Protein AF-0000000074338691 (afdb_homodimer)

Foldseek 3Di:
DKKKKKKKWFFKWAQWDKAQWKKKKKDKPPDDDIDIFGTQRNITGMGTGRGIDMDMGDPVCLLVQNMKMKMWMWHDDDVDIHGGFMDIDRSNVVCPPADQQWDPDKDKDKDFTADPVRDTGTITIMIMIIGHMDDDDPPPPPDPPPPPPPDDPDPVPVPPVPPPDPDDPPDPDDDD/DKKKKKKKWFFKWAQWDKAQWKKKKKDKPPDDDIDIFGTQRNITGMGTGRGIDMDMGDPVCLLVQNMKMKMWMWHDDDVDIHGGFMDIDRSNVVCPPADQQWDPDKDKDKDFTADPVRDTGTITIMIMIIGHMDDDDPPPPPPPPPPPPPDDPDPDDPCPVPPPDPPPDDDDDDDD

Structure (mmCIF, N/CA/C/O backbone):
data_AF-0000000074338691-model_v1
#
loop_
_entity.id
_entity.type
_entity.pdbx_description
1 polymer 'C2 calcium-dependent membrane targeting'
#
loop_
_atom_site.group_PDB
_atom_site.id
_atom_site.type_symbol
_atom_site.label_atom_id
_atom_site.label_alt_id
_atom_site.label_comp_id
_atom_site.label_asym_id
_atom_site.label_entity_id
_atom_site.label_seq_id
_atom_site.pdbx_PDB_ins_code
_atom_site.Cartn_x
_atom_site.Cartn_y
_atom_site.Cartn_z
_atom_site.occupancy
_atom_site.B_iso_or_equiv
_atom_site.auth_seq_id
_atom_site.auth_comp_id
_atom_site.auth_asym_id
_atom_site.auth_atom_id
_atom_site.pdbx_PDB_model_num
ATOM 1 N N . MET A 1 1 ? -3.188 12.461 -17.656 1 83.5 1 MET A N 1
ATOM 2 C CA . MET A 1 1 ? -2.582 11.18 -18 1 83.5 1 MET A CA 1
ATOM 3 C C . MET A 1 1 ? -3.633 10.07 -18.031 1 83.5 1 MET A C 1
ATOM 5 O O . MET A 1 1 ? -4.586 10.094 -17.25 1 83.5 1 MET A O 1
ATOM 9 N N . GLU A 1 2 ? -3.465 9.148 -19.062 1 91.19 2 GLU A N 1
ATOM 10 C CA . GLU A 1 2 ? -4.41 8.039 -19.188 1 91.19 2 GLU A CA 1
ATOM 11 C C . GLU A 1 2 ? -4.066 6.906 -18.234 1 91.19 2 GLU A C 1
ATOM 13 O O . GLU A 1 2 ? -2.926 6.438 -18.203 1 91.19 2 GLU A O 1
ATOM 18 N N . CYS A 1 3 ? -5.121 6.484 -17.438 1 92.81 3 CYS A N 1
ATOM 19 C CA . CYS A 1 3 ? -4.914 5.461 -16.422 1 92.81 3 CYS A CA 1
ATOM 20 C C . CYS A 1 3 ? -5.992 4.387 -16.484 1 92.81 3 CYS A C 1
ATOM 22 O O . CYS A 1 3 ? -6.992 4.555 -17.188 1 92.81 3 CYS A O 1
ATOM 24 N N . ARG A 1 4 ? -5.648 3.262 -15.828 1 92.5 4 ARG A N 1
ATOM 25 C CA . ARG A 1 4 ? -6.617 2.188 -15.633 1 92.5 4 ARG A CA 1
ATOM 26 C C . ARG A 1 4 ? -6.547 1.634 -14.211 1 92.5 4 ARG A C 1
ATOM 28 O O . ARG A 1 4 ? -5.465 1.549 -13.633 1 92.5 4 ARG A O 1
ATOM 35 N N . HIS A 1 5 ? -7.734 1.289 -13.805 1 91.06 5 HIS A N 1
ATOM 36 C CA . HIS A 1 5 ? -7.758 0.54 -12.555 1 91.06 5 HIS A CA 1
ATOM 37 C C . HIS A 1 5 ? -7.465 -0.938 -12.797 1 91.06 5 HIS A C 1
ATOM 39 O O . HIS A 1 5 ? -7.98 -1.532 -13.742 1 91.06 5 HIS A O 1
ATOM 45 N N . LEU A 1 6 ? -6.648 -1.454 -11.984 1 94.56 6 LEU A N 1
ATOM 46 C CA . LEU A 1 6 ? -6.387 -2.889 -11.961 1 94.56 6 LEU A CA 1
ATOM 47 C C . LEU A 1 6 ? -6.961 -3.523 -10.703 1 94.56 6 LEU A C 1
ATOM 49 O O . LEU A 1 6 ? -6.543 -3.193 -9.586 1 94.56 6 LEU A O 1
ATOM 53 N N . GLU A 1 7 ? -7.891 -4.383 -10.883 1 94 7 GLU A N 1
ATOM 54 C CA . GLU A 1 7 ? -8.391 -5.219 -9.797 1 94 7 GLU A CA 1
ATOM 55 C C . GLU A 1 7 ? -7.652 -6.555 -9.742 1 94 7 GLU A C 1
ATOM 57 O O . GLU A 1 7 ? -7.777 -7.379 -10.648 1 94 7 GLU A O 1
ATOM 62 N N . LEU A 1 8 ? -6.926 -6.742 -8.688 1 96.88 8 LEU A N 1
ATOM 63 C CA . LEU A 1 8 ? -6.137 -7.953 -8.492 1 96.88 8 LEU A CA 1
ATOM 64 C C . LEU A 1 8 ? -6.66 -8.758 -7.309 1 96.88 8 LEU A C 1
ATOM 66 O O . LEU A 1 8 ? -7.004 -8.188 -6.27 1 96.88 8 LEU A O 1
ATOM 70 N N . SER A 1 9 ? -6.77 -10.07 -7.461 1 96.56 9 SER A N 1
ATOM 71 C CA . SER A 1 9 ? -7.059 -10.953 -6.332 1 96.56 9 SER A CA 1
ATOM 72 C C . SER A 1 9 ? -6.008 -12.047 -6.203 1 96.56 9 SER A C 1
ATOM 74 O O . SER A 1 9 ? -5.879 -12.898 -7.086 1 96.56 9 SER A O 1
ATOM 76 N N . LEU A 1 10 ? -5.254 -11.961 -5.156 1 98 10 LEU A N 1
ATOM 77 C CA . LEU A 1 10 ? -4.371 -13.086 -4.859 1 98 10 LEU A CA 1
ATOM 78 C C . LEU A 1 10 ? -5.156 -14.25 -4.258 1 98 10 LEU A C 1
ATOM 80 O O . LEU A 1 10 ? -5.758 -14.109 -3.188 1 98 10 LEU A O 1
ATOM 84 N N . ILE A 1 11 ? -5.121 -15.328 -4.93 1 97.5 11 ILE A N 1
ATOM 85 C CA . ILE A 1 11 ? -6 -16.438 -4.559 1 97.5 11 ILE A CA 1
ATOM 86 C C . ILE A 1 11 ? -5.238 -17.422 -3.689 1 97.5 11 ILE A C 1
ATOM 88 O O . ILE A 1 11 ? -5.578 -17.625 -2.52 1 97.5 11 ILE A O 1
ATOM 92 N N . SER A 1 12 ? -4.203 -18.031 -4.25 1 98.19 12 SER A N 1
ATOM 93 C CA . SER A 1 12 ? -3.48 -19.078 -3.543 1 98.19 12 SER A CA 1
ATOM 94 C C . SER A 1 12 ? -2.111 -19.312 -4.164 1 98.19 12 SER A C 1
ATOM 96 O O . SER A 1 12 ? -1.804 -18.781 -5.234 1 98.19 12 SER A O 1
ATOM 98 N N . ALA A 1 13 ? -1.308 -20.016 -3.404 1 98.38 13 ALA A N 1
ATOM 99 C CA . ALA A 1 13 ? -0.07 -20.578 -3.939 1 98.38 13 ALA A CA 1
ATOM 100 C C . ALA A 1 13 ? 0.028 -22.078 -3.645 1 98.38 13 ALA A C 1
ATOM 102 O O . ALA A 1 13 ? -0.703 -22.594 -2.799 1 98.38 13 ALA A O 1
ATOM 103 N N . GLU A 1 14 ? 0.902 -22.703 -4.418 1 97.69 14 GLU A N 1
ATOM 104 C CA . GLU A 1 14 ? 1.101 -24.141 -4.262 1 97.69 14 GLU A CA 1
ATOM 105 C C . GLU A 1 14 ? 2.564 -24.516 -4.465 1 97.69 14 GLU A C 1
ATOM 107 O O . GLU A 1 14 ? 3.277 -23.875 -5.238 1 97.69 14 GLU A O 1
ATOM 112 N N . GLY A 1 15 ? 2.936 -25.547 -3.756 1 97.06 15 GLY A N 1
ATOM 113 C CA . GLY A 1 15 ? 4.277 -26.078 -3.947 1 97.06 15 GLY A CA 1
ATOM 114 C C . GLY A 1 15 ? 5.348 -25.234 -3.279 1 97.06 15 GLY A C 1
ATOM 115 O O . GLY A 1 15 ? 6.508 -25.25 -3.703 1 97.06 15 GLY A O 1
ATOM 116 N N . LEU A 1 16 ? 5.012 -24.516 -2.268 1 97.56 16 LEU A N 1
ATOM 117 C CA . LEU A 1 16 ? 5.988 -23.672 -1.582 1 97.56 16 LEU A CA 1
ATOM 118 C C . LEU A 1 16 ? 6.734 -24.469 -0.516 1 97.56 16 LEU A C 1
ATOM 120 O O . LEU A 1 16 ? 6.305 -25.562 -0.14 1 97.56 16 LEU A O 1
ATOM 124 N N . LYS A 1 17 ? 7.859 -23.859 -0.181 1 96 17 LYS A N 1
ATOM 125 C CA . LYS A 1 17 ? 8.445 -24.375 1.058 1 96 17 LYS A CA 1
ATOM 126 C C . LYS A 1 17 ? 7.48 -24.219 2.227 1 96 17 LYS A C 1
ATOM 128 O O . LYS A 1 17 ? 6.824 -23.188 2.369 1 96 17 LYS A O 1
ATOM 133 N N . LYS A 1 18 ? 7.43 -25.234 3.055 1 95.88 18 LYS A N 1
ATOM 134 C CA . LYS A 1 18 ? 6.445 -25.266 4.133 1 95.88 18 LYS A CA 1
ATOM 135 C C . LYS A 1 18 ? 6.684 -24.125 5.121 1 95.88 18 LYS A C 1
ATOM 137 O O . LYS A 1 18 ? 7.828 -23.812 5.457 1 95.88 18 LYS A O 1
ATOM 142 N N . SER A 1 19 ? 5.562 -23.453 5.578 1 96.06 19 SER A N 1
ATOM 143 C CA . SER A 1 19 ? 5.562 -22.422 6.605 1 96.06 19 SER A CA 1
ATOM 144 C C . SER A 1 19 ? 4.215 -22.359 7.32 1 96.06 19 SER A C 1
ATOM 146 O O . SER A 1 19 ? 3.18 -22.672 6.734 1 96.06 19 SER A O 1
ATOM 148 N N . ASP A 1 20 ? 4.195 -21.906 8.539 1 94.44 20 ASP A N 1
ATOM 149 C CA . ASP A 1 20 ? 2.992 -21.938 9.359 1 94.44 20 ASP A CA 1
ATOM 150 C C . ASP A 1 20 ? 2.072 -20.766 9.047 1 94.44 20 ASP A C 1
ATOM 152 O O . ASP A 1 20 ? 0.849 -20.906 9.047 1 94.44 20 ASP A O 1
ATOM 156 N N . LYS A 1 21 ? 2.594 -19.672 8.953 1 97.25 21 LYS A N 1
ATOM 157 C CA . LYS A 1 21 ? 1.841 -18.453 8.688 1 97.25 21 LYS A CA 1
ATOM 158 C C . LYS A 1 21 ? 2.369 -17.734 7.441 1 97.25 21 LYS A C 1
ATOM 160 O O . LYS A 1 21 ? 3.428 -17.109 7.484 1 97.25 21 LYS A O 1
ATOM 165 N N . VAL A 1 22 ? 1.59 -17.844 6.363 1 98.12 22 VAL A N 1
ATOM 166 C CA . VAL A 1 22 ? 2.102 -17.344 5.09 1 98.12 22 VAL A CA 1
ATOM 167 C C . VAL A 1 22 ? 1.258 -16.156 4.625 1 98.12 22 VAL A C 1
ATOM 169 O O . VAL A 1 22 ? 0.028 -16.203 4.707 1 98.12 22 VAL A O 1
ATOM 172 N N . TYR A 1 23 ? 1.854 -15.078 4.176 1 98.19 23 TYR A N 1
ATOM 173 C CA . TYR A 1 23 ? 1.181 -13.938 3.553 1 98.19 23 TYR A CA 1
ATOM 174 C C . TYR A 1 23 ? 1.908 -13.5 2.287 1 98.19 23 TYR A C 1
ATOM 176 O O . TYR A 1 23 ? 2.992 -14.008 1.98 1 98.19 23 TYR A O 1
ATOM 184 N N . ALA A 1 24 ? 1.234 -12.648 1.547 1 98.44 24 ALA A N 1
ATOM 185 C CA . ALA A 1 24 ? 1.825 -12.094 0.332 1 98.44 24 ALA A CA 1
ATOM 186 C C . ALA A 1 24 ? 1.75 -10.57 0.33 1 98.44 24 ALA A C 1
ATOM 188 O O . ALA A 1 24 ? 0.81 -9.992 0.877 1 98.44 24 ALA A O 1
ATOM 189 N N . VAL A 1 25 ? 2.756 -9.977 -0.263 1 98.19 25 VAL A N 1
ATOM 190 C CA . VAL A 1 25 ? 2.793 -8.531 -0.495 1 98.19 25 VAL A CA 1
ATOM 191 C C . VAL A 1 25 ? 2.867 -8.258 -1.994 1 98.19 25 VAL A C 1
ATOM 193 O O . VAL A 1 25 ? 3.723 -8.805 -2.693 1 98.19 25 VAL A O 1
ATOM 196 N N . ALA A 1 26 ? 1.977 -7.375 -2.43 1 98.56 26 ALA A N 1
ATOM 197 C CA . ALA A 1 26 ? 1.943 -7.051 -3.852 1 98.56 26 ALA A CA 1
ATOM 198 C C . ALA A 1 26 ? 2.119 -5.551 -4.074 1 98.56 26 ALA A C 1
ATOM 200 O O . ALA A 1 26 ? 1.57 -4.738 -3.328 1 98.56 26 ALA A O 1
ATOM 201 N N . TYR A 1 27 ? 2.852 -5.18 -5.117 1 97.75 27 TYR A N 1
ATOM 202 C CA . TYR A 1 27 ? 2.982 -3.793 -5.543 1 97.75 27 TYR A CA 1
ATOM 203 C C . TYR A 1 27 ? 3.365 -3.709 -7.016 1 97.75 27 TYR A C 1
ATOM 205 O O . TYR A 1 27 ? 3.74 -4.715 -7.625 1 97.75 27 TYR A O 1
ATOM 213 N N . ILE A 1 28 ? 3.168 -2.549 -7.57 1 96.88 28 ILE A N 1
ATOM 214 C CA . ILE A 1 28 ? 3.598 -2.254 -8.93 1 96.88 28 ILE A CA 1
ATOM 215 C C . ILE A 1 28 ? 4.867 -1.408 -8.898 1 96.88 28 ILE A C 1
ATOM 217 O O . ILE A 1 28 ? 4.941 -0.41 -8.18 1 96.88 28 ILE A O 1
ATOM 221 N N . SER A 1 29 ? 5.816 -1.887 -9.711 1 95.81 29 SER A N 1
ATOM 222 C CA . SER A 1 29 ? 7.07 -1.143 -9.766 1 95.81 29 SER A CA 1
ATOM 223 C C . SER A 1 29 ? 6.824 0.325 -10.102 1 95.81 29 SER A C 1
ATOM 225 O O . SER A 1 29 ? 5.859 0.658 -10.789 1 95.81 29 SER A O 1
ATOM 227 N N . GLU A 1 30 ? 7.648 1.235 -9.617 1 88.5 30 GLU A N 1
ATOM 228 C CA . GLU A 1 30 ? 7.645 2.67 -9.898 1 88.5 30 GLU A CA 1
ATOM 229 C C . GLU A 1 30 ? 6.422 3.348 -9.281 1 88.5 30 GLU A C 1
ATOM 231 O O . GLU A 1 30 ? 6.062 4.457 -9.672 1 88.5 30 GLU A O 1
ATOM 236 N N . THR A 1 31 ? 5.637 2.627 -8.508 1 88.12 31 THR A N 1
ATOM 237 C CA . THR A 1 31 ? 4.508 3.209 -7.793 1 88.12 31 THR A CA 1
ATOM 238 C C . THR A 1 31 ? 4.703 3.094 -6.285 1 88.12 31 THR A C 1
ATOM 240 O O . THR A 1 31 ? 5.559 2.334 -5.82 1 88.12 31 THR A O 1
ATOM 243 N N . SER A 1 32 ? 3.975 3.822 -5.484 1 88.75 32 SER A N 1
ATOM 244 C CA . SER A 1 32 ? 4.215 3.896 -4.047 1 88.75 32 SER A CA 1
ATOM 245 C C . SER A 1 32 ? 3.291 2.955 -3.279 1 88.75 32 SER A C 1
ATOM 247 O O . SER A 1 32 ? 3.533 2.658 -2.107 1 88.75 32 SER A O 1
ATOM 249 N N . GLY A 1 33 ? 2.338 2.396 -3.865 1 92.69 33 GLY A N 1
ATOM 250 C CA . GLY A 1 33 ? 1.349 1.589 -3.172 1 92.69 33 GLY A CA 1
ATOM 251 C C . GLY A 1 33 ? 1.775 0.144 -2.994 1 92.69 33 GLY A C 1
ATOM 252 O O . GLY A 1 33 ? 2.322 -0.465 -3.916 1 92.69 33 GLY A O 1
ATOM 253 N N . ARG A 1 34 ? 1.555 -0.365 -1.765 1 95.56 34 ARG A N 1
ATOM 254 C CA . ARG A 1 34 ? 1.783 -1.774 -1.461 1 95.56 34 ARG A CA 1
ATOM 255 C C . ARG A 1 34 ? 0.619 -2.359 -0.668 1 95.56 34 ARG A C 1
ATOM 257 O O . ARG A 1 34 ? 0.073 -1.702 0.22 1 95.56 34 ARG A O 1
ATOM 264 N N . PHE A 1 35 ? 0.314 -3.676 -1.005 1 96.12 35 PHE A N 1
ATOM 265 C CA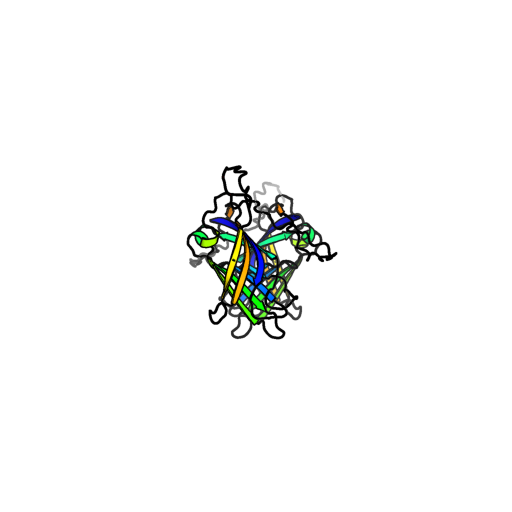 . PHE A 1 35 ? -0.788 -4.363 -0.342 1 96.12 35 PHE A CA 1
ATOM 266 C C . PHE A 1 35 ? -0.324 -5.691 0.241 1 96.12 35 PHE A C 1
ATOM 268 O O . PHE A 1 35 ? 0.449 -6.418 -0.39 1 96.12 35 PHE A O 1
ATOM 275 N N . ARG A 1 36 ? -0.792 -5.914 1.425 1 95.62 36 ARG A N 1
ATOM 276 C CA . ARG A 1 36 ? -0.464 -7.145 2.139 1 95.62 36 ARG A CA 1
ATOM 277 C C . ARG A 1 36 ? -1.718 -7.969 2.414 1 95.62 36 ARG A C 1
ATOM 279 O O . ARG A 1 36 ? -2.74 -7.43 2.846 1 95.62 36 ARG A O 1
ATOM 286 N N . THR A 1 37 ? -1.651 -9.281 2.176 1 96.31 37 THR A N 1
ATOM 287 C CA . THR A 1 37 ? -2.76 -10.164 2.506 1 96.31 37 THR A CA 1
ATOM 288 C C . THR A 1 37 ? -2.777 -10.477 4 1 96.31 37 THR A C 1
ATOM 290 O O . THR A 1 37 ? -1.751 -10.367 4.676 1 96.31 37 THR A O 1
ATOM 293 N N . PRO A 1 38 ? -3.965 -10.914 4.465 1 94.5 38 PRO A N 1
ATOM 294 C CA . PRO A 1 38 ? -3.916 -11.609 5.754 1 94.5 38 PRO A CA 1
ATOM 295 C C . PRO A 1 38 ? -3.066 -12.875 5.711 1 94.5 38 PRO A C 1
ATOM 297 O O . PRO A 1 38 ? -2.76 -13.383 4.625 1 94.5 38 PRO A O 1
ATOM 300 N N . GLU A 1 39 ? -2.615 -13.242 6.82 1 96.12 39 GLU A N 1
ATOM 301 C CA . GLU A 1 39 ? -1.847 -14.477 6.898 1 96.12 39 GLU A CA 1
ATOM 302 C C . GLU A 1 39 ? -2.75 -15.703 6.738 1 96.12 39 GLU A C 1
ATOM 304 O O . GLU A 1 39 ? -3.85 -15.742 7.297 1 96.12 39 GLU A O 1
ATOM 309 N N . ASP A 1 40 ? -2.311 -16.594 5.895 1 95.56 40 ASP A N 1
ATOM 310 C CA . ASP A 1 40 ? -2.887 -17.938 5.906 1 95.56 40 ASP A CA 1
ATOM 311 C C . ASP A 1 40 ? -2.281 -18.781 7.02 1 95.56 40 ASP A C 1
ATOM 313 O O . ASP A 1 40 ? -1.096 -19.109 6.977 1 95.56 40 ASP A O 1
ATOM 317 N N . LYS A 1 41 ? -3.102 -19.125 7.941 1 90.12 41 LYS A N 1
ATOM 318 C CA . LYS A 1 41 ? -2.588 -19.781 9.141 1 90.12 41 LYS A CA 1
ATOM 319 C C . LYS A 1 41 ? -2.799 -21.281 9.078 1 90.12 41 LYS A C 1
ATOM 321 O O . LYS A 1 41 ? -2.58 -21.984 10.07 1 90.12 41 LYS A O 1
ATOM 326 N N . THR A 1 42 ? -3.268 -21.797 7.934 1 90 42 THR A N 1
ATOM 327 C CA . THR A 1 42 ? -3.496 -23.219 7.793 1 90 42 THR A CA 1
ATOM 328 C C . THR A 1 42 ? -2.174 -23.984 7.785 1 90 42 THR A C 1
ATOM 330 O O . THR A 1 42 ? -2.121 -25.156 8.172 1 90 42 THR A O 1
ATOM 333 N N . GLY A 1 43 ? -1.134 -23.328 7.426 1 86.12 43 GLY A N 1
ATOM 334 C CA . GLY A 1 43 ? 0.17 -23.969 7.359 1 86.12 43 GLY A CA 1
ATOM 335 C C . GLY A 1 43 ? 0.361 -24.812 6.109 1 86.12 43 GLY A C 1
ATOM 336 O O . GLY A 1 43 ? -0.557 -24.938 5.297 1 86.12 43 GLY A O 1
ATOM 337 N N . GLY A 1 44 ? 1.682 -25.219 5.93 1 92.75 44 GLY A N 1
ATOM 338 C CA . GLY A 1 44 ? 1.992 -26.062 4.797 1 92.75 44 GLY A CA 1
ATOM 339 C C . GLY A 1 44 ? 2.621 -25.328 3.637 1 92.75 44 GLY A C 1
ATOM 340 O O . GLY A 1 44 ? 3.383 -24.375 3.842 1 92.75 44 GLY A O 1
ATOM 341 N N . SER A 1 45 ? 2.33 -25.953 2.387 1 96.62 45 SER A N 1
ATOM 342 C CA . SER A 1 45 ? 2.986 -25.453 1.186 1 96.62 45 SER A CA 1
ATOM 343 C C . SER A 1 45 ? 1.973 -24.859 0.21 1 96.62 45 SER A C 1
ATOM 345 O O . SER A 1 45 ? 2.314 -24.531 -0.93 1 96.62 45 SER A O 1
ATOM 347 N N . GLU A 1 46 ? 0.718 -24.719 0.647 1 97.5 46 GLU A N 1
ATOM 348 C CA . GLU A 1 46 ? -0.347 -24.297 -0.254 1 97.5 46 GLU A CA 1
ATOM 349 C C . GLU A 1 46 ? -1.237 -23.25 0.405 1 97.5 46 GLU A C 1
ATOM 351 O O . GLU A 1 46 ? -2.453 -23.422 0.5 1 97.5 46 GLU A O 1
ATOM 356 N N . PRO A 1 47 ? -0.746 -22.141 0.701 1 97.75 47 PRO A N 1
ATOM 357 C CA . PRO A 1 47 ? -1.558 -21.078 1.316 1 97.75 47 PRO A CA 1
ATOM 358 C C . PRO A 1 47 ? -2.666 -20.578 0.396 1 97.75 47 PRO A C 1
ATOM 360 O O . PRO A 1 47 ? -2.51 -20.594 -0.828 1 97.75 47 PRO A O 1
ATOM 363 N N . THR A 1 48 ? -3.764 -20.109 0.931 1 97.81 48 THR A N 1
ATOM 364 C CA . THR A 1 48 ? -4.891 -19.484 0.252 1 97.81 48 THR A CA 1
ATOM 365 C C . THR A 1 48 ? -5.25 -18.156 0.912 1 97.81 48 THR A C 1
ATOM 367 O O . THR A 1 48 ? -5.367 -18.078 2.137 1 97.81 48 THR A O 1
ATOM 370 N N . TRP A 1 49 ? -5.484 -17.141 0.091 1 96.69 49 TRP A N 1
ATOM 371 C CA . TRP A 1 49 ? -5.734 -15.82 0.657 1 96.69 49 TRP A CA 1
ATOM 372 C C . TRP A 1 49 ? -7.051 -15.242 0.135 1 96.69 49 TRP A C 1
ATOM 374 O O . TRP A 1 49 ? -7.73 -14.5 0.841 1 96.69 49 TRP A O 1
ATOM 384 N N . ASN A 1 50 ? -7.332 -15.469 -1.135 1 95.19 50 ASN A N 1
ATOM 385 C CA . ASN A 1 50 ? -8.5 -14.883 -1.782 1 95.19 50 ASN A CA 1
ATOM 386 C C . ASN A 1 50 ? -8.648 -13.406 -1.436 1 95.19 50 ASN A C 1
ATOM 388 O O . ASN A 1 50 ? -9.727 -12.969 -1.021 1 95.19 50 ASN A O 1
ATOM 392 N N . HIS A 1 51 ? -7.625 -12.68 -1.644 1 93.62 51 HIS A N 1
ATOM 393 C CA . HIS A 1 51 ? -7.578 -11.305 -1.166 1 93.62 51 HIS A CA 1
ATOM 394 C C . HIS A 1 51 ? -7.547 -10.32 -2.33 1 93.62 51 HIS A C 1
ATOM 396 O O . HIS A 1 51 ? -6.605 -10.32 -3.129 1 93.62 51 HIS A O 1
ATOM 402 N N . PRO A 1 52 ? -8.492 -9.414 -2.424 1 92.19 52 PRO A N 1
ATOM 403 C CA . PRO A 1 52 ? -8.523 -8.422 -3.504 1 92.19 52 PRO A CA 1
ATOM 404 C C . PRO A 1 52 ? -7.652 -7.207 -3.209 1 92.19 52 PRO A C 1
ATOM 406 O O . PRO A 1 52 ? -7.488 -6.828 -2.045 1 92.19 52 PRO A O 1
ATOM 409 N N . MET A 1 53 ? -7.16 -6.633 -4.242 1 92.19 53 MET A N 1
ATOM 410 C CA . MET A 1 53 ? -6.336 -5.426 -4.219 1 92.19 53 MET A CA 1
ATOM 411 C C . MET A 1 53 ? -6.582 -4.578 -5.461 1 92.19 53 MET A C 1
ATOM 413 O O . MET A 1 53 ? -6.922 -5.102 -6.52 1 92.19 53 MET A O 1
ATOM 417 N N . HIS A 1 54 ? -6.375 -3.301 -5.289 1 88.94 54 HIS A N 1
ATOM 418 C CA . HIS A 1 54 ? -6.633 -2.393 -6.398 1 88.94 54 HIS A CA 1
ATOM 419 C C . HIS A 1 54 ? -5.441 -1.472 -6.645 1 88.94 54 HIS A C 1
ATOM 421 O O . HIS A 1 54 ? -4.867 -0.925 -5.699 1 88.94 54 HIS A O 1
ATOM 427 N N . PHE A 1 55 ? -5.133 -1.415 -7.887 1 93.06 55 PHE A N 1
ATOM 428 C CA . PHE A 1 55 ? -4.047 -0.535 -8.305 1 93.06 55 PHE A CA 1
ATOM 429 C C . PHE A 1 55 ? -4.5 0.394 -9.422 1 93.06 55 PHE A C 1
ATOM 431 O O . PHE A 1 55 ? -5.465 0.098 -10.133 1 93.06 55 PHE A O 1
ATOM 438 N N . THR A 1 56 ? -3.83 1.499 -9.492 1 88.5 56 THR A N 1
ATOM 439 C CA . THR A 1 56 ? -3.975 2.377 -10.641 1 88.5 56 THR A CA 1
ATOM 440 C C . THR A 1 56 ? -2.729 2.324 -11.523 1 88.5 56 THR A C 1
ATOM 442 O O . THR A 1 56 ? -1.614 2.543 -11.047 1 88.5 56 THR A O 1
ATOM 445 N N . ILE A 1 57 ? -3.055 2.057 -12.758 1 92.56 57 ILE A N 1
ATOM 446 C CA . ILE A 1 57 ? -1.958 1.87 -13.703 1 92.56 57 ILE A CA 1
ATOM 447 C C . ILE A 1 57 ? -1.949 3.012 -14.719 1 92.56 57 ILE A C 1
ATOM 449 O O . ILE A 1 57 ? -2.99 3.354 -15.281 1 92.56 57 ILE A O 1
ATOM 453 N N . LYS A 1 58 ? -0.744 3.568 -14.906 1 91.94 58 LYS A N 1
ATOM 454 C CA . LYS A 1 58 ? -0.564 4.457 -16.047 1 91.94 58 LYS A CA 1
ATOM 455 C C . LYS A 1 58 ? -0.436 3.668 -17.344 1 91.94 58 LYS A C 1
ATOM 457 O O . LYS A 1 58 ? 0.551 2.957 -17.547 1 91.94 58 LYS A O 1
ATOM 462 N N . GLU A 1 59 ? -1.298 3.848 -18.203 1 90 59 GLU A N 1
ATOM 463 C CA . GLU A 1 59 ? -1.42 2.998 -19.391 1 90 59 GLU A CA 1
ATOM 464 C C . GLU A 1 59 ? -0.167 3.076 -20.25 1 90 59 GLU A C 1
ATOM 466 O O . GLU A 1 59 ? 0.321 2.055 -20.75 1 90 59 GLU A O 1
ATOM 471 N N . ALA A 1 60 ? 0.263 4.273 -20.484 1 91.19 60 ALA A N 1
ATOM 472 C CA . ALA A 1 60 ? 1.427 4.461 -21.344 1 91.19 60 ALA A CA 1
ATOM 473 C C . ALA A 1 60 ? 2.633 3.689 -20.812 1 91.19 60 ALA A C 1
ATOM 475 O O . ALA A 1 60 ? 3.316 2.996 -21.562 1 91.19 60 ALA A O 1
ATOM 476 N N . LEU A 1 61 ? 2.885 3.752 -19.562 1 93.19 61 LEU A N 1
ATOM 477 C CA . LEU A 1 61 ? 4.02 3.068 -18.953 1 93.19 61 LEU A CA 1
ATOM 478 C C . LEU A 1 61 ? 3.84 1.556 -19 1 93.19 61 LEU A C 1
ATOM 480 O O . LEU A 1 61 ? 4.797 0.82 -19.25 1 93.19 61 LEU A O 1
ATOM 484 N N . GLY A 1 62 ? 2.629 1.111 -18.781 1 93 62 GLY A N 1
ATOM 485 C CA . GLY A 1 62 ? 2.332 -0.31 -18.859 1 93 62 GLY A CA 1
ATOM 486 C C . GLY A 1 62 ? 2.568 -0.886 -20.25 1 93 62 GLY A C 1
ATOM 487 O O . GLY A 1 62 ? 3.215 -1.926 -20.391 1 93 62 GLY A O 1
ATOM 488 N N . LYS A 1 63 ? 2.061 -0.2 -21.188 1 92.62 63 LYS A N 1
ATOM 489 C CA . LYS A 1 63 ? 2.172 -0.673 -22.562 1 92.62 63 LYS A CA 1
ATOM 490 C C . LYS A 1 63 ? 3.621 -0.645 -23.047 1 92.62 63 LYS A C 1
ATOM 492 O O . LYS A 1 63 ? 4.008 -1.424 -23.922 1 92.62 63 LYS A O 1
ATOM 497 N N . GLN A 1 64 ? 4.41 0.208 -22.5 1 94.81 64 GLN A N 1
ATOM 498 C CA . GLN A 1 64 ? 5.812 0.345 -22.875 1 94.81 64 GLN A CA 1
ATOM 499 C C . GLN A 1 64 ? 6.699 -0.597 -22.062 1 94.81 64 GLN A C 1
ATOM 501 O O . GLN A 1 64 ? 7.922 -0.463 -22.078 1 94.81 64 GLN A O 1
ATOM 506 N N . ASN A 1 65 ? 6.117 -1.502 -21.359 1 95.94 65 ASN A N 1
ATOM 507 C CA . ASN A 1 65 ? 6.82 -2.51 -20.578 1 95.94 65 ASN A CA 1
ATOM 508 C C . ASN A 1 65 ? 7.672 -1.871 -19.484 1 95.94 65 ASN A C 1
ATOM 510 O O . ASN A 1 65 ? 8.773 -2.344 -19.188 1 95.94 65 ASN A O 1
ATOM 514 N N . ARG A 1 66 ? 7.211 -0.8 -18.812 1 96.56 66 ARG A N 1
ATOM 515 C CA . ARG A 1 66 ? 7.961 -0.092 -17.781 1 96.56 66 ARG A CA 1
ATOM 516 C C . ARG A 1 66 ? 7.391 -0.375 -16.391 1 96.56 66 ARG A C 1
ATOM 518 O O . ARG A 1 66 ? 7.902 0.128 -15.391 1 96.56 66 ARG A O 1
ATOM 525 N N . LEU A 1 67 ? 6.324 -1.084 -16.375 1 97.38 67 LEU A N 1
ATOM 526 C CA . LEU A 1 67 ? 5.707 -1.441 -15.102 1 97.38 67 LEU A CA 1
ATOM 527 C C . LEU A 1 67 ? 5.699 -2.953 -14.906 1 97.38 67 LEU A C 1
ATOM 529 O O . LEU A 1 67 ? 5.461 -3.707 -15.852 1 97.38 67 LEU A O 1
ATOM 533 N N . THR A 1 68 ? 5.988 -3.334 -13.641 1 98.44 68 THR A N 1
ATOM 534 C CA . THR A 1 68 ? 5.996 -4.742 -13.266 1 98.44 68 THR A CA 1
ATOM 535 C C . THR A 1 68 ? 5.191 -4.969 -11.984 1 98.44 68 THR A C 1
ATOM 537 O O . THR A 1 68 ? 5.348 -4.23 -11.016 1 98.44 68 THR A O 1
ATOM 540 N N . LEU A 1 69 ? 4.254 -5.914 -12.078 1 98.44 69 LEU A N 1
ATOM 541 C CA . LEU A 1 69 ? 3.633 -6.422 -10.859 1 98.44 69 LEU A CA 1
ATOM 542 C C . LEU A 1 69 ? 4.586 -7.344 -10.102 1 98.44 69 LEU A C 1
ATOM 544 O O . LEU A 1 69 ? 5.086 -8.32 -10.664 1 98.44 69 LEU A O 1
ATOM 548 N N . VAL A 1 70 ? 4.82 -7.016 -8.883 1 98.69 70 VAL A N 1
ATOM 549 C CA . VAL A 1 70 ? 5.68 -7.844 -8.039 1 98.69 70 VAL A CA 1
ATOM 550 C C . VAL A 1 70 ? 4.875 -8.398 -6.871 1 98.69 70 VAL A C 1
ATOM 552 O O . VAL A 1 70 ? 4.172 -7.656 -6.184 1 98.69 70 VAL A O 1
ATOM 555 N N . VAL A 1 71 ? 4.914 -9.695 -6.664 1 98.81 71 VAL A N 1
ATOM 556 C CA . VAL A 1 71 ? 4.301 -10.352 -5.516 1 98.81 71 VAL A CA 1
ATOM 557 C C . VAL A 1 71 ? 5.359 -11.133 -4.734 1 98.81 71 VAL A C 1
ATOM 559 O O . VAL A 1 71 ? 5.961 -12.07 -5.262 1 98.81 71 VAL A O 1
ATOM 562 N N . LYS A 1 72 ? 5.566 -10.68 -3.523 1 98.56 72 LYS A N 1
ATOM 563 C CA . LYS A 1 72 ? 6.457 -11.398 -2.617 1 98.56 72 LYS A CA 1
ATOM 564 C C . LYS A 1 72 ? 5.664 -12.273 -1.648 1 98.56 72 LYS A C 1
ATOM 566 O O . LYS A 1 72 ? 4.703 -11.812 -1.028 1 98.56 72 LYS A O 1
ATOM 571 N N . ILE A 1 73 ? 6.07 -13.5 -1.557 1 98.62 73 ILE A N 1
ATOM 572 C CA . ILE A 1 73 ? 5.441 -14.422 -0.617 1 98.62 73 ILE A CA 1
ATOM 573 C C . ILE A 1 73 ? 6.371 -14.664 0.571 1 98.62 73 ILE A C 1
ATOM 575 O O . ILE A 1 73 ? 7.547 -14.984 0.392 1 98.62 73 ILE A O 1
ATOM 579 N N . LYS A 1 74 ? 5.781 -14.516 1.725 1 98.19 74 LYS A N 1
ATOM 580 C CA . LYS A 1 74 ? 6.59 -14.555 2.941 1 98.19 74 LYS A CA 1
ATOM 581 C C . LYS A 1 74 ? 5.957 -15.469 3.988 1 98.19 74 LYS A C 1
ATOM 583 O O . LYS A 1 74 ? 4.734 -15.602 4.047 1 98.19 74 LYS A O 1
ATOM 588 N N . GLY A 1 75 ? 6.793 -16.125 4.719 1 97.75 75 GLY A N 1
ATOM 589 C CA . GLY A 1 75 ? 6.375 -16.781 5.941 1 97.75 75 GLY A CA 1
ATOM 590 C C . GLY A 1 75 ? 6.656 -15.977 7.191 1 97.75 75 GLY A C 1
ATOM 591 O O . GLY A 1 75 ? 7.812 -15.648 7.477 1 97.75 75 GLY A O 1
ATOM 592 N N . ALA A 1 76 ? 5.574 -15.664 7.898 1 96.19 76 ALA A N 1
ATOM 593 C CA . ALA A 1 76 ? 5.762 -14.898 9.133 1 96.19 76 ALA A CA 1
ATOM 594 C C . ALA A 1 76 ? 6.5 -15.727 10.18 1 96.19 76 ALA A C 1
ATOM 596 O O . ALA A 1 76 ? 6.141 -16.875 10.445 1 96.19 76 ALA A O 1
ATOM 597 N N . GLY A 1 77 ? 7.559 -15.055 10.688 1 92.94 77 GLY A N 1
ATOM 598 C CA . GLY A 1 77 ? 8.32 -15.719 11.734 1 92.94 77 GLY A CA 1
ATOM 599 C C . GLY A 1 77 ? 8.398 -14.906 13.016 1 92.94 77 GLY A C 1
ATOM 600 O O . GLY A 1 77 ? 7.965 -13.75 13.055 1 92.94 77 GLY A 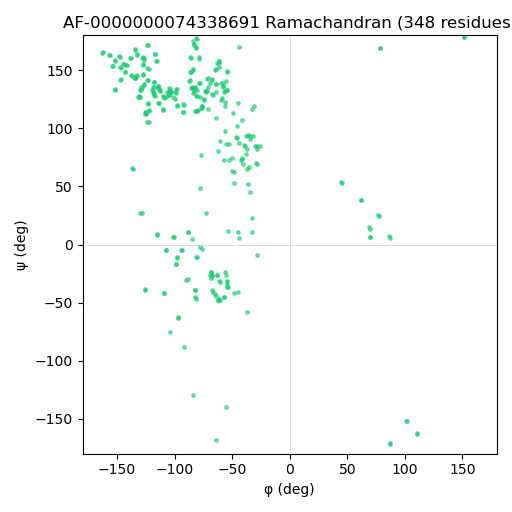O 1
ATOM 601 N N . MET A 1 78 ? 8.93 -15.547 14.016 1 91.69 78 MET A N 1
ATOM 602 C CA . MET A 1 78 ? 9.008 -14.93 15.344 1 91.69 78 MET A CA 1
ATOM 603 C C . MET A 1 78 ? 9.906 -13.703 15.32 1 91.69 78 MET A C 1
ATOM 605 O O . MET A 1 78 ? 9.57 -12.672 15.906 1 91.69 78 MET A O 1
ATOM 609 N N . PHE A 1 79 ? 11.055 -13.836 14.648 1 88.44 79 PHE A N 1
ATOM 610 C CA . PHE A 1 79 ? 12.031 -12.758 14.688 1 88.44 79 PHE A CA 1
ATOM 611 C C . PHE A 1 79 ? 12.109 -12.047 13.344 1 88.44 79 PHE A C 1
ATOM 613 O O . PHE A 1 79 ? 12.312 -10.828 13.281 1 88.44 79 PHE A O 1
ATOM 620 N N . PHE A 1 80 ? 12.078 -12.914 12.25 1 91 80 PHE A N 1
ATOM 621 C CA . PHE A 1 80 ? 12.117 -12.359 10.906 1 91 80 PHE A CA 1
ATOM 622 C C . PHE A 1 80 ? 11.211 -13.133 9.961 1 91 80 PHE A C 1
ATOM 624 O O . PHE A 1 80 ? 10.938 -14.312 10.188 1 91 80 PHE A O 1
ATOM 631 N N . ASP A 1 81 ? 10.773 -12.531 8.977 1 95.62 81 ASP A N 1
ATOM 632 C CA . ASP A 1 81 ? 9.977 -13.203 7.961 1 95.62 81 ASP A CA 1
ATOM 633 C C . ASP A 1 81 ? 10.867 -14.023 7.023 1 95.62 81 ASP A C 1
ATOM 635 O O . ASP A 1 81 ? 11.953 -13.578 6.645 1 95.62 81 ASP A O 1
ATOM 639 N N . LYS A 1 82 ? 10.398 -15.156 6.715 1 95.25 82 LYS A N 1
ATOM 640 C CA . LYS A 1 82 ? 11.055 -16 5.719 1 95.25 82 LYS A CA 1
ATOM 641 C C . LYS A 1 82 ? 10.625 -15.617 4.305 1 95.25 82 LYS A C 1
ATOM 643 O O . LYS A 1 82 ? 9.438 -15.383 4.055 1 95.25 82 LYS A O 1
ATOM 648 N N . ASN A 1 83 ? 11.617 -15.523 3.451 1 96.88 83 ASN A N 1
ATOM 649 C CA . ASN A 1 83 ? 11.297 -15.344 2.039 1 96.88 83 ASN A CA 1
ATOM 650 C C . ASN A 1 83 ? 10.969 -16.672 1.365 1 96.88 83 ASN A C 1
ATOM 652 O O . ASN A 1 83 ? 11.828 -17.547 1.237 1 96.88 83 ASN A O 1
ATOM 656 N N . LEU A 1 84 ? 9.75 -16.797 0.941 1 97.5 84 LEU A N 1
ATOM 657 C CA . LEU A 1 84 ? 9.32 -18.062 0.343 1 97.5 84 LEU A CA 1
ATOM 658 C C . LEU A 1 84 ? 9.359 -17.984 -1.18 1 97.5 84 LEU A C 1
ATOM 660 O O . LEU A 1 84 ? 9.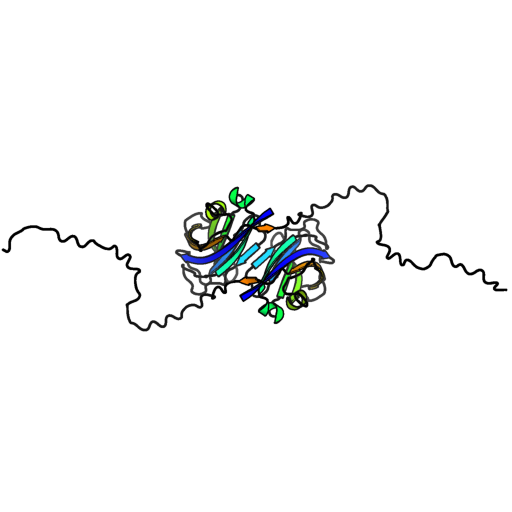289 -19 -1.861 1 97.5 84 LEU A O 1
ATOM 664 N N . GLY A 1 85 ? 9.422 -16.75 -1.73 1 98.12 85 GLY A N 1
ATOM 665 C CA . GLY A 1 85 ? 9.555 -16.609 -3.172 1 98.12 85 GLY A CA 1
ATOM 666 C C . GLY A 1 85 ? 8.938 -15.32 -3.693 1 98.12 85 GLY A C 1
ATOM 667 O O . GLY A 1 85 ? 8.406 -14.523 -2.918 1 98.12 85 GLY A O 1
ATOM 668 N N . GLU A 1 86 ? 9.102 -15.195 -5.027 1 98.31 86 GLU A N 1
ATOM 669 C CA . GLU A 1 86 ? 8.672 -13.961 -5.676 1 98.31 86 GLU A CA 1
ATOM 670 C C . GLU A 1 86 ? 8.156 -14.227 -7.086 1 98.31 86 GLU A C 1
ATOM 672 O O . GLU A 1 86 ? 8.656 -15.117 -7.777 1 98.31 86 GLU A O 1
ATOM 677 N N . VAL A 1 87 ? 7.137 -13.508 -7.422 1 98.5 87 VAL A N 1
ATOM 678 C CA . VAL A 1 87 ? 6.625 -13.516 -8.789 1 98.5 87 VAL A CA 1
ATOM 679 C C . VAL A 1 87 ? 6.711 -12.109 -9.383 1 98.5 87 VAL A C 1
ATOM 681 O O . VAL A 1 87 ? 6.344 -11.133 -8.727 1 98.5 87 VAL A O 1
ATOM 684 N N . ARG A 1 88 ? 7.215 -12.016 -10.562 1 98.12 88 ARG A N 1
ATOM 685 C CA . ARG A 1 88 ? 7.273 -10.766 -11.312 1 98.12 88 ARG A CA 1
ATOM 686 C C . ARG A 1 88 ? 6.578 -10.906 -12.664 1 98.12 88 ARG A C 1
ATOM 688 O O . ARG A 1 88 ? 6.914 -11.797 -13.453 1 98.12 88 ARG A O 1
ATOM 695 N N . VAL A 1 89 ? 5.605 -10.094 -12.859 1 98.25 89 VAL A N 1
ATOM 696 C CA . VAL A 1 89 ? 4.832 -10.148 -14.102 1 98.25 89 VAL A CA 1
ATOM 697 C C . VAL A 1 89 ? 4.832 -8.773 -14.766 1 98.25 89 VAL A C 1
ATOM 699 O O . VAL A 1 89 ? 4.289 -7.809 -14.211 1 98.25 89 VAL A O 1
ATOM 702 N N . PRO A 1 90 ? 5.461 -8.664 -15.953 1 98.12 90 PRO A N 1
ATOM 703 C CA . PRO A 1 90 ? 5.301 -7.391 -16.672 1 98.12 90 PRO A CA 1
ATOM 704 C C . PRO A 1 90 ? 3.838 -7.02 -16.891 1 98.12 90 PRO A C 1
ATOM 706 O O . PRO A 1 90 ? 3.057 -7.848 -17.375 1 98.12 90 PRO A O 1
ATOM 709 N N . ILE A 1 91 ? 3.504 -5.82 -16.609 1 97.56 91 ILE A N 1
ATOM 710 C CA . ILE A 1 91 ? 2.129 -5.359 -16.781 1 97.56 91 ILE A CA 1
ATOM 711 C C . ILE A 1 91 ? 1.712 -5.473 -18.234 1 97.56 91 ILE A C 1
ATOM 713 O O . ILE A 1 91 ? 0.545 -5.734 -18.547 1 97.56 91 ILE A O 1
ATOM 717 N N . LYS A 1 92 ? 2.641 -5.297 -19.109 1 96.88 92 LYS A N 1
ATOM 718 C CA . LYS A 1 92 ? 2.379 -5.41 -20.547 1 96.88 92 LYS A CA 1
ATOM 719 C C . LYS A 1 92 ? 1.715 -6.746 -20.875 1 96.88 92 LYS A C 1
ATOM 721 O O . LYS A 1 92 ? 0.86 -6.816 -21.766 1 96.88 92 LYS A O 1
ATOM 726 N N . GLU A 1 93 ? 2.115 -7.793 -20.172 1 96.44 93 GLU A N 1
ATOM 727 C CA . GLU A 1 93 ? 1.564 -9.125 -20.422 1 96.44 93 GLU A CA 1
ATOM 728 C C . GLU A 1 93 ? 0.102 -9.203 -19.984 1 96.44 93 GLU A C 1
ATOM 730 O O . GLU A 1 93 ? -0.675 -9.977 -20.547 1 96.44 93 GLU A O 1
ATOM 735 N N . LEU A 1 94 ? -0.271 -8.398 -19.047 1 95.62 94 LEU A N 1
ATOM 736 C CA . LEU A 1 94 ? -1.621 -8.453 -18.484 1 95.62 94 LEU A CA 1
ATOM 737 C C . LEU A 1 94 ? -2.559 -7.535 -19.266 1 95.62 94 LEU A C 1
ATOM 739 O O . LEU A 1 94 ? -3.76 -7.797 -19.359 1 95.62 94 LEU A O 1
ATOM 743 N N . VAL A 1 95 ? -1.988 -6.504 -19.766 1 92.94 95 VAL A N 1
ATOM 744 C CA . VAL A 1 95 ? -2.834 -5.492 -20.391 1 92.94 95 VAL A CA 1
ATOM 745 C C . VAL A 1 95 ? -2.939 -5.762 -21.891 1 92.94 95 VAL A C 1
ATOM 747 O O . VAL A 1 95 ? -3.732 -5.121 -22.578 1 92.94 95 VAL A O 1
ATOM 750 N N . GLU A 1 96 ? -2.238 -6.719 -22.344 1 87.44 96 GLU A N 1
ATOM 751 C CA . GLU A 1 96 ? -2.277 -7.02 -23.766 1 87.44 96 GLU A CA 1
ATOM 752 C C . GLU A 1 96 ? -3.693 -7.359 -24.219 1 87.44 96 GLU A C 1
ATOM 754 O O . GLU A 1 96 ? -4.359 -8.203 -23.625 1 87.44 96 GLU A O 1
ATOM 759 N N . GLY A 1 97 ? -4.191 -6.68 -25.234 1 84.44 97 GLY A N 1
ATOM 760 C CA . GLY A 1 97 ? -5.469 -6.984 -25.859 1 84.44 97 GLY A CA 1
ATOM 761 C C . GLY A 1 97 ? -6.648 -6.324 -25.172 1 84.44 97 GLY A C 1
ATOM 762 O O . GLY A 1 97 ? -7.801 -6.543 -25.547 1 84.44 97 GLY A O 1
ATOM 763 N N . ILE A 1 98 ? -6.352 -5.484 -24.234 1 88.44 98 ILE A N 1
ATOM 764 C CA . ILE A 1 98 ? -7.449 -4.859 -23.5 1 88.44 98 ILE A CA 1
ATOM 765 C C . ILE A 1 98 ? -7.988 -3.672 -24.297 1 88.44 98 ILE A C 1
ATOM 767 O O . ILE A 1 98 ? -7.215 -2.889 -24.859 1 88.44 98 ILE A O 1
ATOM 771 N N . LYS A 1 99 ? -9.32 -3.588 -24.406 1 91 99 LYS A N 1
ATOM 772 C CA . LYS A 1 99 ? -9.969 -2.475 -25.078 1 91 99 LYS A CA 1
ATOM 773 C C . LYS A 1 99 ? -10.133 -1.277 -24.156 1 91 99 LYS A C 1
ATOM 775 O O . LYS A 1 99 ? -9.867 -1.374 -22.953 1 91 99 LYS A O 1
ATOM 780 N N . ASP A 1 100 ? -10.555 -0.204 -24.75 1 91.12 100 ASP A N 1
ATOM 781 C CA . ASP A 1 100 ? -10.703 1.027 -23.969 1 91.12 100 ASP A CA 1
ATOM 782 C C . ASP A 1 100 ? -11.742 0.865 -22.875 1 91.12 100 ASP A C 1
ATOM 784 O O . ASP A 1 100 ? -11.648 1.495 -21.812 1 91.12 100 ASP A O 1
ATOM 788 N N . GLU A 1 101 ? -12.672 -0.007 -23.047 1 93 101 GLU A N 1
ATOM 789 C CA . GLU A 1 101 ? -13.766 -0.221 -22.109 1 93 101 GLU A CA 1
ATOM 790 C C . GLU A 1 101 ? -13.32 -1.102 -20.938 1 93 101 GLU A C 1
ATOM 792 O O . GLU A 1 101 ? -14.016 -1.194 -19.938 1 93 101 GLU A O 1
ATOM 797 N N . GLY A 1 102 ? -12.211 -1.668 -21.047 1 92.94 102 GLY A N 1
ATOM 798 C CA . GLY A 1 102 ? -11.719 -2.551 -20 1 92.94 102 GLY A CA 1
ATOM 799 C C . GLY A 1 102 ? -12.188 -3.986 -20.156 1 92.94 102 GLY A C 1
ATOM 800 O O . GLY A 1 102 ? -12.641 -4.379 -21.234 1 92.94 102 GLY A O 1
ATOM 801 N N . ASP A 1 103 ? -11.914 -4.766 -19.141 1 91.88 103 ASP A N 1
ATOM 802 C CA . ASP A 1 103 ? -12.281 -6.18 -19.156 1 91.88 103 ASP A CA 1
ATOM 803 C C . ASP A 1 103 ? -13.711 -6.375 -18.641 1 91.88 103 ASP A C 1
ATOM 805 O O . ASP A 1 103 ? -14.133 -5.707 -17.703 1 91.88 103 ASP A O 1
ATOM 809 N N . GLU A 1 104 ? -14.344 -7.281 -19.281 1 88.75 104 GLU A N 1
ATOM 810 C CA . GLU A 1 104 ? -15.688 -7.629 -18.812 1 88.75 104 GLU A CA 1
ATOM 811 C C . GLU A 1 104 ? -15.625 -8.617 -17.656 1 88.75 104 GLU A C 1
ATOM 813 O O . GLU A 1 104 ? -16.469 -8.57 -16.75 1 88.75 104 GLU A O 1
ATOM 818 N N . GLU A 1 105 ? -14.695 -9.539 -17.766 1 92.75 105 GLU A N 1
ATOM 819 C CA . GLU A 1 105 ? -14.586 -10.609 -16.781 1 92.75 105 GLU A CA 1
ATOM 820 C C . GLU A 1 105 ? -13.172 -10.695 -16.219 1 92.75 105 GLU A C 1
ATOM 822 O O . GLU A 1 105 ? -12.219 -10.219 -16.828 1 92.75 105 GLU A O 1
ATOM 827 N N . LYS A 1 106 ? -13.117 -11.297 -15.086 1 94.31 106 LYS A N 1
ATOM 828 C CA . LYS A 1 106 ? -11.812 -11.562 -14.484 1 94.31 106 LYS A CA 1
ATOM 829 C C . LYS A 1 106 ? -11.062 -12.648 -15.25 1 94.31 106 LYS A C 1
ATOM 831 O O . LYS A 1 106 ? -11.672 -13.617 -15.719 1 94.31 106 LYS A O 1
ATOM 836 N N . LYS A 1 107 ? -9.758 -12.438 -15.32 1 96.5 107 LYS A N 1
ATOM 837 C CA . LYS A 1 107 ? -8.875 -13.461 -15.859 1 96.5 107 LYS A CA 1
ATOM 838 C C . LYS A 1 107 ? -8.102 -14.164 -14.75 1 96.5 107 LYS A C 1
ATOM 840 O O . LYS A 1 107 ? -7.648 -13.523 -13.797 1 96.5 107 LYS A O 1
ATOM 845 N N . TYR A 1 108 ? -8.039 -15.484 -14.828 1 96.69 108 TYR A N 1
ATOM 846 C CA . TYR A 1 108 ? -7.32 -16.297 -13.852 1 96.69 108 TYR A CA 1
ATOM 847 C C . TYR A 1 108 ? -6.008 -16.812 -14.43 1 96.69 108 TYR A C 1
ATOM 849 O O . TYR A 1 108 ? -5.984 -17.359 -15.531 1 96.69 108 TYR A O 1
ATOM 857 N N . VAL A 1 109 ? -4.922 -16.594 -13.68 1 97.81 109 VAL A N 1
ATOM 858 C CA . VAL A 1 109 ? -3.619 -16.984 -14.211 1 97.81 109 VAL A CA 1
ATOM 859 C C . VAL A 1 109 ? -2.781 -17.625 -13.109 1 97.81 109 VAL A C 1
ATOM 861 O O . VAL A 1 109 ? -3.1 -17.5 -11.922 1 97.81 109 VAL A O 1
ATOM 864 N N . SER A 1 110 ? -1.796 -18.344 -13.5 1 98.38 110 SER A N 1
ATOM 865 C CA . SER A 1 110 ? -0.821 -18.984 -12.625 1 98.38 110 SER A CA 1
ATOM 866 C C . SER A 1 110 ? 0.606 -18.703 -13.078 1 98.38 110 SER A C 1
ATOM 868 O O . SER A 1 110 ? 0.925 -18.828 -14.258 1 98.38 110 SER A O 1
ATOM 870 N N . TYR A 1 111 ? 1.411 -18.25 -12.227 1 98.38 111 TYR A N 1
ATOM 871 C CA . TYR A 1 111 ? 2.807 -17.969 -12.539 1 98.38 111 TYR A CA 1
ATOM 872 C C . TYR A 1 111 ? 3.742 -18.719 -11.609 1 98.38 111 TYR A C 1
ATOM 874 O O . TYR A 1 111 ? 3.398 -18.984 -10.453 1 98.38 111 TYR A O 1
ATOM 882 N N . GLU A 1 112 ? 4.906 -19 -12.117 1 98.06 112 GLU A N 1
ATOM 883 C CA . GLU A 1 112 ? 5.922 -19.688 -11.328 1 98.06 112 GLU A CA 1
ATOM 884 C C . GLU A 1 112 ? 6.539 -18.766 -10.281 1 98.06 112 GLU A C 1
ATOM 886 O O . GLU A 1 112 ? 6.867 -17.609 -10.586 1 98.06 112 GLU A O 1
ATOM 891 N N . VAL A 1 113 ? 6.59 -19.297 -9.102 1 98.31 113 VAL A N 1
ATOM 892 C CA . VAL A 1 113 ? 7.262 -18.609 -8.016 1 98.31 113 VAL A CA 1
ATOM 893 C C . VAL A 1 113 ? 8.758 -18.891 -8.062 1 98.31 113 VAL A C 1
ATOM 895 O O . VAL A 1 113 ? 9.172 -20.047 -8.156 1 98.31 113 VAL A O 1
ATOM 898 N N . LEU A 1 114 ? 9.531 -17.797 -7.992 1 97.69 114 LEU A N 1
ATOM 899 C CA . LEU A 1 114 ? 10.977 -17.984 -7.992 1 97.69 114 LEU A CA 1
ATOM 900 C C . LEU A 1 114 ? 11.547 -17.812 -6.59 1 97.69 114 LEU A C 1
ATOM 902 O O . LEU A 1 114 ? 11.227 -16.844 -5.902 1 97.69 114 LEU A O 1
ATOM 906 N N . ARG A 1 115 ? 12.375 -18.766 -6.195 1 94.88 115 ARG A N 1
ATOM 907 C CA . ARG A 1 115 ? 13.078 -18.672 -4.922 1 94.88 115 ARG A CA 1
ATOM 908 C C . ARG A 1 115 ? 14.312 -17.781 -5.043 1 94.88 115 ARG A C 1
ATOM 910 O O . ARG A 1 115 ? 14.648 -17.312 -6.137 1 94.88 115 ARG A O 1
ATOM 917 N N . LYS A 1 116 ? 14.906 -17.438 -3.885 1 89.75 116 LYS A N 1
ATOM 918 C CA . LYS A 1 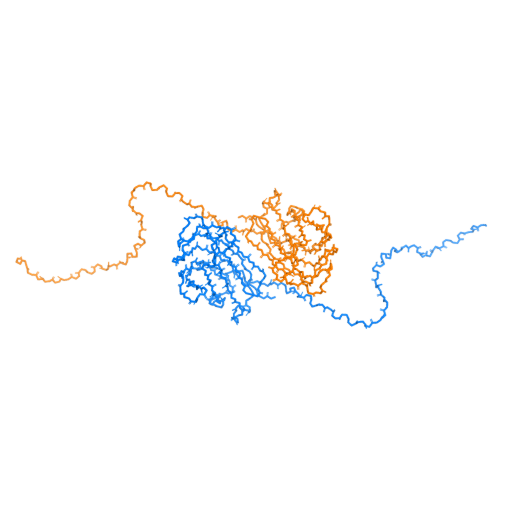116 ? 16.109 -16.625 -3.891 1 89.75 116 LYS A CA 1
ATOM 919 C C . LYS A 1 116 ? 17.188 -17.25 -4.766 1 89.75 116 LYS A C 1
ATOM 921 O O . LYS A 1 116 ? 18 -16.547 -5.379 1 89.75 116 LYS A O 1
ATOM 926 N N . SER A 1 117 ? 17.188 -18.547 -4.832 1 88.38 117 SER A N 1
ATOM 927 C CA . SER A 1 117 ? 18.156 -19.281 -5.641 1 88.38 117 SER A CA 1
ATOM 928 C C . SER A 1 117 ? 17.781 -19.25 -7.121 1 88.38 117 SER A C 1
ATOM 930 O O . SER A 1 117 ? 18.531 -19.734 -7.969 1 88.38 117 SER A O 1
ATOM 932 N N . LYS A 1 118 ? 16.766 -18.688 -7.422 1 85.56 118 LYS A N 1
ATOM 933 C CA . LYS A 1 118 ? 16.219 -18.625 -8.773 1 85.56 118 LYS A CA 1
ATOM 934 C C . LYS A 1 118 ? 15.734 -20 -9.234 1 85.56 118 LYS A C 1
ATOM 936 O O . LYS A 1 118 ? 15.555 -20.234 -10.43 1 85.56 118 LYS A O 1
ATOM 941 N N . LYS A 1 119 ? 15.59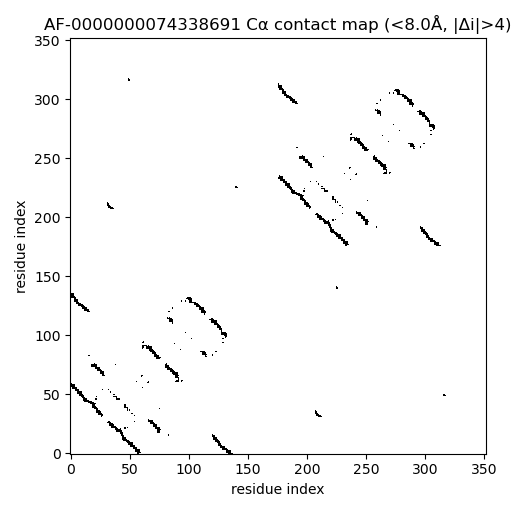4 -20.906 -8.32 1 90.12 119 LYS A N 1
ATOM 942 C CA . LYS A 1 119 ? 14.977 -22.188 -8.602 1 90.12 119 LYS A CA 1
ATOM 943 C C . LYS A 1 119 ? 13.461 -22.125 -8.453 1 90.12 119 LYS A C 1
ATOM 945 O O . LYS A 1 119 ? 12.945 -21.297 -7.703 1 90.12 119 LYS A O 1
ATOM 950 N N . PRO A 1 120 ? 12.828 -22.938 -9.266 1 89.19 120 PRO A N 1
ATOM 951 C CA . PRO A 1 120 ? 11.367 -22.938 -9.117 1 89.19 120 PRO A CA 1
ATOM 952 C C . PRO A 1 120 ? 10.914 -23.297 -7.707 1 89.19 120 PRO A C 1
ATOM 954 O O . PRO A 1 120 ? 11.5 -24.172 -7.066 1 89.19 120 PRO A O 1
ATOM 957 N N . GLY A 1 121 ? 9.938 -22.531 -7.203 1 92.88 121 GLY A N 1
ATOM 958 C CA . GLY A 1 121 ? 9.445 -22.703 -5.848 1 92.88 121 GLY A CA 1
ATOM 959 C C . GLY A 1 121 ? 7.93 -22.828 -5.781 1 92.88 121 GLY A C 1
ATOM 960 O O . GLY A 1 121 ? 7.305 -22.359 -4.832 1 92.88 121 GLY A O 1
ATOM 961 N N . GLY A 1 122 ? 7.277 -23.312 -6.855 1 97.62 122 GLY A N 1
ATOM 962 C CA . GLY A 1 122 ? 5.828 -23.453 -6.859 1 97.62 122 GLY A CA 1
ATOM 963 C C . GLY A 1 122 ? 5.137 -22.484 -7.789 1 97.62 122 GLY A C 1
ATOM 964 O O . GLY A 1 122 ? 5.738 -22 -8.75 1 97.62 122 GLY A O 1
ATOM 965 N N . PHE A 1 123 ? 3.785 -22.328 -7.52 1 98.25 123 PHE A N 1
ATOM 966 C CA . PHE A 1 123 ? 2.988 -21.469 -8.391 1 98.25 123 PHE A CA 1
ATOM 967 C C . PHE A 1 123 ? 2.098 -20.547 -7.566 1 98.25 123 PHE A C 1
ATOM 969 O O . PHE A 1 123 ? 1.562 -20.953 -6.531 1 98.25 123 PHE A O 1
ATOM 976 N N . LEU A 1 124 ? 1.952 -19.375 -8.062 1 98.62 124 LEU A N 1
ATOM 977 C CA . LEU A 1 124 ? 0.988 -18.406 -7.543 1 98.62 124 LEU A CA 1
ATOM 978 C C . LEU A 1 124 ? -0.225 -18.297 -8.461 1 98.62 124 LEU A C 1
ATOM 980 O O . LEU A 1 124 ? -0.079 -18.172 -9.68 1 98.62 124 LEU A O 1
ATOM 984 N N . LYS A 1 125 ? -1.343 -18.359 -7.863 1 98.69 125 LYS A N 1
ATOM 985 C CA . LYS A 1 125 ? -2.596 -18.172 -8.594 1 98.69 125 LYS A CA 1
ATOM 986 C C . LYS A 1 125 ? -3.268 -16.859 -8.211 1 98.69 125 LYS A C 1
ATOM 988 O O . LYS A 1 125 ? -3.484 -16.594 -7.027 1 98.69 125 LYS A O 1
ATOM 993 N N . PHE A 1 126 ? -3.574 -16.094 -9.281 1 98.38 126 PHE A N 1
ATOM 994 C CA . PHE A 1 126 ? -4.328 -14.883 -9.016 1 98.38 126 PHE A CA 1
ATOM 995 C C . PHE A 1 126 ? -5.242 -14.547 -10.188 1 98.38 126 PHE A C 1
ATOM 997 O O . PHE A 1 126 ? -5.105 -15.117 -11.273 1 98.38 126 PHE A O 1
ATOM 1004 N N . SER A 1 127 ? -6.18 -13.727 -9.867 1 97.94 127 SER A N 1
ATOM 1005 C CA . SER A 1 127 ? -7.047 -13.188 -10.906 1 97.94 127 SER A CA 1
ATOM 1006 C C . SER A 1 127 ? -6.887 -11.672 -11.031 1 97.94 127 SER A C 1
ATOM 1008 O O . SER A 1 127 ? -6.379 -11.023 -10.117 1 97.94 127 SER A O 1
ATOM 1010 N N . TYR A 1 128 ? -7.266 -11.156 -12.234 1 97.31 128 TYR A N 1
ATOM 1011 C CA . TYR A 1 128 ? -7.152 -9.719 -12.438 1 97.31 128 TYR A CA 1
ATOM 1012 C C . TYR A 1 128 ? -8.18 -9.234 -13.453 1 97.31 128 TYR A C 1
ATOM 1014 O O . TYR A 1 128 ? -8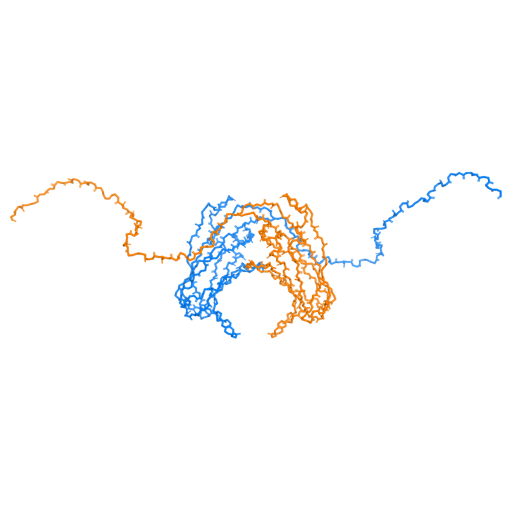.711 -10.023 -14.242 1 97.31 128 TYR A O 1
ATOM 1022 N N . ARG A 1 129 ? -8.445 -7.957 -13.367 1 95.31 129 ARG A N 1
ATOM 1023 C CA . ARG A 1 129 ? -9.328 -7.254 -14.297 1 95.31 129 ARG A CA 1
ATOM 1024 C C . ARG A 1 129 ? -8.938 -5.785 -14.414 1 95.31 129 ARG A C 1
ATOM 1026 O O . ARG A 1 129 ? -8.688 -5.121 -13.406 1 95.31 129 ARG A O 1
ATOM 1033 N N . PHE A 1 130 ? -8.891 -5.383 -15.695 1 95.69 130 PHE A N 1
ATOM 1034 C CA . PHE A 1 130 ? -8.648 -3.963 -15.922 1 95.69 130 PHE A CA 1
ATOM 1035 C C . PHE A 1 130 ? -9.961 -3.229 -16.188 1 95.69 130 PHE A C 1
ATOM 1037 O O . PHE A 1 130 ? -10.789 -3.693 -16.969 1 95.69 130 PHE A O 1
ATOM 1044 N N . GLY A 1 131 ? -10.102 -2.086 -15.5 1 93.69 131 GLY A N 1
ATOM 1045 C CA . GLY A 1 131 ? -11.242 -1.225 -15.758 1 93.69 131 GLY A CA 1
ATOM 1046 C C . GLY A 1 131 ? -11.062 -0.347 -16.984 1 93.69 131 GLY A C 1
ATOM 1047 O O . GLY A 1 131 ? -10.055 -0.45 -17.688 1 93.69 131 GLY A O 1
ATOM 1048 N N . PRO A 1 132 ? -12.125 0.432 -17.297 1 92.94 132 PRO A N 1
ATOM 1049 C CA . PRO A 1 132 ? -12.039 1.361 -18.422 1 92.94 132 PRO A CA 1
ATOM 1050 C C . PRO A 1 132 ? -10.953 2.42 -18.234 1 92.94 132 PRO A C 1
ATOM 1052 O O . PRO A 1 132 ? -10.539 2.697 -17.109 1 92.94 132 PRO A O 1
ATOM 1055 N N . LYS A 1 133 ? -10.555 2.959 -19.391 1 91.5 133 LYS A N 1
ATOM 1056 C CA . LYS A 1 133 ? -9.609 4.07 -19.344 1 91.5 133 LYS A CA 1
ATOM 1057 C C . LYS A 1 133 ? -10.25 5.312 -18.734 1 91.5 133 LYS A C 1
ATOM 1059 O O . LYS A 1 133 ? -11.445 5.551 -18.906 1 91.5 133 LYS A O 1
ATOM 1064 N N . PHE A 1 134 ? -9.383 6.043 -17.906 1 87.81 134 PHE A N 1
ATOM 1065 C CA . PHE A 1 134 ? -9.836 7.332 -17.391 1 87.81 134 PHE A CA 1
ATOM 1066 C C . PHE A 1 134 ? -8.672 8.32 -17.312 1 87.81 134 PHE A C 1
ATOM 1068 O O . PHE A 1 134 ? -7.508 7.918 -17.359 1 87.81 134 PHE A O 1
ATOM 1075 N N . LEU A 1 135 ? -8.969 9.578 -17.359 1 85.75 135 LEU A N 1
ATOM 1076 C CA . LEU A 1 135 ? -7.957 10.617 -17.281 1 85.75 135 LEU A CA 1
ATOM 1077 C C . LEU A 1 135 ? -7.746 11.062 -15.836 1 85.75 135 LEU A C 1
ATOM 1079 O O . LEU A 1 135 ? -8.719 11.289 -15.102 1 85.75 135 LEU A O 1
ATOM 1083 N N . LYS A 1 136 ? -6.527 10.898 -15.352 1 77.62 136 LYS A N 1
ATOM 1084 C CA . LYS A 1 136 ? -6.152 11.469 -14.062 1 77.62 136 LYS A CA 1
ATOM 1085 C C . LYS A 1 136 ? -5.375 12.766 -14.242 1 77.62 136 LYS A C 1
ATOM 1087 O O . LYS A 1 136 ? -4.465 12.844 -15.07 1 77.62 136 LYS A O 1
ATOM 1092 N N . PRO A 1 137 ? -5.883 13.805 -13.586 1 67.75 137 PRO A N 1
ATOM 1093 C CA . PRO A 1 137 ? -5.105 15.039 -13.703 1 67.75 137 PRO A CA 1
ATOM 1094 C C . PRO A 1 137 ? -3.654 14.875 -13.266 1 67.75 137 PRO A C 1
ATOM 1096 O O . PRO A 1 137 ? -3.379 14.156 -12.297 1 67.75 137 PRO A O 1
ATOM 1099 N N . ALA A 1 138 ? -2.66 15.102 -14.141 1 56.47 138 ALA A N 1
ATOM 1100 C CA . ALA A 1 138 ? -1.229 15.031 -13.859 1 56.47 138 ALA A CA 1
ATOM 1101 C C . ALA A 1 138 ? -0.859 15.891 -12.656 1 56.47 138 ALA A C 1
ATOM 1103 O O . ALA A 1 138 ? -1.293 17.047 -12.555 1 56.47 138 ALA A O 1
ATOM 1104 N N . TYR A 1 139 ? -0.96 15.367 -11.562 1 52.41 139 TYR A N 1
ATOM 1105 C CA . TYR A 1 139 ? -0.433 16.234 -10.516 1 52.41 139 TYR A CA 1
ATOM 1106 C C . TYR A 1 139 ? 1.02 16.609 -10.797 1 52.41 139 TYR A C 1
ATOM 1108 O O . TYR A 1 139 ? 1.802 15.766 -11.25 1 52.41 139 TYR A O 1
ATOM 1116 N N . ARG A 1 140 ? 1.388 17.625 -11.312 1 44.28 140 ARG A N 1
ATOM 1117 C CA . ARG A 1 140 ? 2.758 18.109 -11.461 1 44.28 140 ARG A CA 1
ATOM 1118 C C . ARG A 1 140 ? 3.594 17.781 -10.227 1 44.28 140 ARG A C 1
ATOM 1120 O O . ARG A 1 140 ? 3.191 18.062 -9.102 1 44.28 140 ARG A O 1
ATOM 1127 N N . GLU A 1 141 ? 4.297 16.609 -10.273 1 41.06 141 GLU A N 1
ATOM 1128 C CA . GLU A 1 141 ? 5.383 16.578 -9.305 1 41.06 141 GLU A CA 1
ATOM 1129 C C . GLU A 1 141 ? 5.895 17.984 -9.016 1 41.06 141 GLU A C 1
ATOM 1131 O O . GLU A 1 141 ? 6.266 18.719 -9.93 1 41.06 141 GLU A O 1
ATOM 1136 N N . VAL A 1 142 ? 5.367 18.734 -8.227 1 34.94 142 VAL A N 1
ATOM 1137 C CA . VAL A 1 142 ? 5.953 20.031 -7.91 1 34.94 142 VAL A CA 1
ATOM 1138 C C . VAL A 1 142 ? 7.473 19.953 -8.07 1 34.94 142 VAL A C 1
ATOM 1140 O O . VAL A 1 142 ? 8.148 19.219 -7.348 1 34.94 142 VAL A O 1
ATOM 1143 N N . THR A 1 143 ? 8.109 19.844 -9.195 1 31.36 143 THR A N 1
ATOM 1144 C CA . THR A 1 143 ? 9.492 20.297 -9.273 1 31.36 143 THR A CA 1
ATOM 1145 C C . THR A 1 143 ? 9.727 21.469 -8.312 1 31.36 143 THR A C 1
ATOM 1147 O O . THR A 1 143 ? 8.898 22.375 -8.227 1 31.36 143 THR A O 1
ATOM 1150 N N . ALA A 1 144 ? 10.602 21.375 -7.352 1 30.16 144 ALA A N 1
ATOM 1151 C CA . ALA A 1 144 ? 11.203 22.516 -6.66 1 30.16 144 ALA A CA 1
ATOM 1152 C C . ALA A 1 144 ? 11.43 23.672 -7.617 1 30.16 144 ALA A C 1
ATOM 1154 O O . ALA A 1 144 ? 12.031 23.5 -8.68 1 30.16 144 ALA A O 1
ATOM 1155 N N . TYR A 1 145 ? 10.602 24.656 -7.801 1 29.55 145 TYR A N 1
ATOM 1156 C CA . TYR A 1 145 ? 10.891 26 -8.289 1 29.55 145 TYR A CA 1
ATOM 1157 C C . TYR A 1 145 ? 12.312 26.422 -7.938 1 29.55 145 TYR A C 1
ATOM 1159 O O . TYR A 1 145 ? 12.695 26.391 -6.77 1 29.55 145 TYR A O 1
ATOM 1167 N N . THR A 1 146 ? 13.273 26.094 -8.68 1 28.92 146 THR A N 1
ATOM 1168 C CA . THR A 1 146 ? 14.492 26.891 -8.625 1 28.92 146 THR A CA 1
ATOM 1169 C C . THR A 1 146 ? 14.156 28.375 -8.562 1 28.92 146 THR A C 1
ATOM 1171 O O . THR A 1 146 ? 13.578 28.938 -9.5 1 28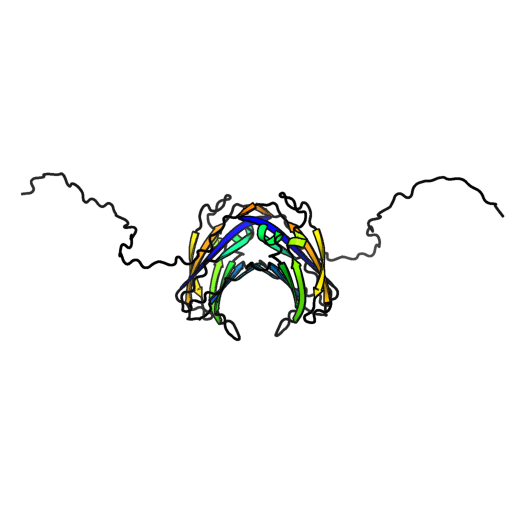.92 146 THR A O 1
ATOM 1174 N N . ASP A 1 147 ? 13.656 28.922 -7.43 1 28.39 147 ASP A N 1
ATOM 1175 C CA . ASP A 1 147 ? 13.742 30.359 -7.195 1 28.39 147 ASP A CA 1
ATOM 1176 C C . ASP A 1 147 ? 15.078 30.906 -7.676 1 28.39 147 ASP A C 1
ATOM 1178 O O . ASP A 1 147 ? 16.141 30.516 -7.184 1 28.39 147 ASP A O 1
ATOM 1182 N N . SER A 1 148 ? 15.18 31.219 -8.914 1 28.08 148 SER A N 1
ATOM 1183 C CA . SER A 1 148 ? 16.078 32.312 -9.227 1 28.08 148 SER A CA 1
ATOM 1184 C C . SER A 1 148 ? 15.867 33.5 -8.289 1 28.08 148 SER A C 1
ATOM 1186 O O . SER A 1 148 ? 14.742 34 -8.148 1 28.08 148 SER A O 1
ATOM 1188 N N . TYR A 1 149 ? 16.547 33.656 -7.145 1 26.92 149 TYR A N 1
ATOM 1189 C CA . TYR A 1 149 ? 16.922 34.844 -6.352 1 26.92 149 TYR A CA 1
ATOM 1190 C C . TYR A 1 149 ? 17.203 36.031 -7.246 1 26.92 149 TYR A C 1
ATOM 1192 O O . TYR A 1 149 ? 18.328 36.219 -7.699 1 26.92 149 TYR A O 1
ATOM 1200 N N . GLY A 1 150 ? 16.438 36.438 -8.312 1 27.02 150 GLY A N 1
ATOM 1201 C CA . GLY A 1 150 ? 16.531 37.875 -8.344 1 27.02 150 GLY A CA 1
ATOM 1202 C C . GLY A 1 150 ? 15.93 38.531 -7.109 1 27.02 150 GLY A C 1
ATOM 1203 O O . GLY A 1 150 ? 15.008 38 -6.5 1 27.02 150 GLY A O 1
ATOM 1204 N N . PHE A 1 151 ? 16.562 39.625 -6.219 1 26.27 151 PHE A N 1
ATOM 1205 C CA . PHE A 1 151 ? 16.516 40.438 -5.012 1 26.27 151 PHE A CA 1
ATOM 1206 C C . PHE A 1 151 ? 15.188 41.188 -4.898 1 26.27 151 PHE A C 1
ATOM 1208 O O . PHE A 1 151 ? 14.805 41.625 -3.811 1 26.27 151 PHE A O 1
ATOM 1215 N N . GLY A 1 152 ? 14.391 41.719 -5.797 1 25.7 152 GLY A N 1
ATOM 1216 C CA . GLY A 1 152 ? 13.562 42.75 -5.199 1 25.7 152 GLY A CA 1
ATOM 1217 C C . GLY A 1 152 ? 12.523 42.188 -4.238 1 25.7 152 GLY A C 1
ATOM 1218 O O . GLY A 1 152 ? 12.125 41.031 -4.348 1 25.7 152 GLY A O 1
ATOM 1219 N N . THR A 1 153 ? 12.195 42.812 -2.977 1 26.42 153 THR A N 1
ATOM 1220 C CA . THR A 1 153 ? 11.555 42.562 -1.694 1 26.42 153 THR A CA 1
ATOM 1221 C C . THR A 1 153 ? 10.117 42.094 -1.896 1 26.42 153 THR A C 1
ATOM 1223 O O . THR A 1 153 ? 9.531 41.469 -1.003 1 26.42 153 THR A O 1
ATOM 1226 N N . GLY A 1 154 ? 9.406 42.344 -2.965 1 23.67 154 GLY A N 1
ATOM 1227 C CA . GLY A 1 154 ? 8.055 42.75 -2.621 1 23.67 154 GLY A CA 1
ATOM 1228 C C . GLY A 1 154 ? 7.172 41.562 -2.223 1 23.67 154 GLY A C 1
ATOM 1229 O O . GLY A 1 154 ? 6.957 40.656 -3.012 1 23.67 154 GLY A O 1
ATOM 1230 N N . PHE A 1 155 ? 7.328 41 -0.962 1 24.58 155 PHE A N 1
ATOM 1231 C CA . PHE A 1 155 ? 6.41 40.094 -0.286 1 24.58 155 PHE A CA 1
ATOM 1232 C C . PHE A 1 155 ? 4.965 40.531 -0.484 1 24.58 155 PHE A C 1
ATOM 1234 O O . PHE A 1 155 ? 4.602 41.656 -0.137 1 24.58 155 PHE A O 1
ATOM 1241 N N . VAL A 1 156 ? 4.461 40.312 -1.715 1 22.2 156 VAL A N 1
ATOM 1242 C CA . VAL A 1 156 ? 3.062 40.688 -1.89 1 22.2 156 VAL A CA 1
ATOM 1243 C C . VAL A 1 156 ? 2.221 40.094 -0.767 1 22.2 156 VAL A C 1
ATOM 1245 O O . VAL A 1 156 ? 2.139 38.875 -0.631 1 22.2 156 VAL A O 1
ATOM 1248 N N . VAL A 1 157 ? 2.475 40.5 0.527 1 22.81 157 VAL A N 1
ATOM 1249 C CA . VAL A 1 157 ? 1.596 40.25 1.667 1 22.81 157 VAL A CA 1
ATOM 1250 C C . VAL A 1 157 ? 0.155 40.594 1.287 1 22.81 157 VAL A C 1
ATOM 1252 O O . VAL A 1 157 ? -0.11 41.625 0.697 1 22.81 157 VAL A O 1
ATOM 1255 N N . GLY A 1 158 ? -0.643 39.531 0.784 1 20.78 158 GLY A N 1
ATOM 1256 C CA . GLY A 1 158 ? -2.074 39.781 0.666 1 20.78 158 GLY A CA 1
ATOM 1257 C C . GLY A 1 158 ? -2.627 40.656 1.764 1 20.78 158 GLY A C 1
ATOM 1258 O O . GLY A 1 158 ? -2.59 40.281 2.941 1 20.78 158 GLY A O 1
ATOM 1259 N N . MET A 1 159 ? -2.195 41.906 1.751 1 22.58 159 MET A N 1
ATOM 1260 C CA . MET A 1 159 ? -2.746 43 2.545 1 22.58 159 MET A CA 1
ATOM 1261 C C . MET A 1 159 ? -4.27 42.969 2.514 1 22.58 159 MET A C 1
ATOM 1263 O O . MET A 1 159 ? -4.875 42.875 1.446 1 22.58 159 MET A O 1
ATOM 1267 N N . VAL A 1 160 ? -4.871 42.125 3.553 1 20.72 160 VAL A N 1
ATOM 1268 C CA . VAL A 1 160 ? -6.246 42.438 3.916 1 20.72 160 VAL A CA 1
ATOM 1269 C C . VAL A 1 160 ? -6.449 43.969 3.875 1 20.72 160 VAL A C 1
ATOM 1271 O O . VAL A 1 160 ? -5.852 44.688 4.664 1 20.72 160 VAL A O 1
ATOM 1274 N N . VAL A 1 161 ? -6.055 44.438 2.766 1 21.86 161 VAL A N 1
ATOM 1275 C CA . VAL A 1 161 ? -6.242 45.906 2.643 1 21.86 161 VAL A CA 1
ATOM 1276 C C . VAL A 1 161 ? -7.66 46.281 3.066 1 21.86 161 VAL A C 1
ATOM 1278 O O . VAL A 1 161 ? -8.633 45.844 2.445 1 21.86 161 VAL A O 1
ATOM 1281 N N . GLY A 1 162 ? -7.918 45.938 4.539 1 19 162 GLY A N 1
ATOM 1282 C CA . GLY A 1 162 ? -9.07 46.688 4.988 1 19 162 GLY A CA 1
ATOM 1283 C C . GLY A 1 162 ? -9.148 48.062 4.344 1 19 162 GLY A C 1
ATOM 1284 O O . GLY A 1 162 ? -8.148 48.781 4.258 1 19 162 GLY A O 1
ATOM 1285 N N . ASP A 1 163 ? -9.844 48.094 3.227 1 22.34 163 ASP A N 1
ATOM 1286 C CA . ASP A 1 163 ? -10.273 49.344 2.59 1 22.34 163 ASP A CA 1
ATOM 1287 C C . ASP A 1 163 ? -10.562 50.406 3.631 1 22.34 163 ASP A C 1
ATOM 1289 O O . ASP A 1 163 ? -11.719 50.688 3.963 1 22.34 163 ASP A O 1
ATOM 1293 N N . HIS A 1 164 ? -9.922 50.219 4.891 1 21.86 164 HIS A N 1
ATOM 1294 C CA . HIS A 1 164 ? -10.555 51.344 5.574 1 21.86 164 HIS A CA 1
ATOM 1295 C C . HIS A 1 164 ? -10.578 52.594 4.691 1 21.86 164 HIS A C 1
ATOM 1297 O O . HIS A 1 164 ? -9.781 52.719 3.76 1 21.86 164 HIS A O 1
ATOM 1303 N N . ILE A 1 165 ? -11.266 53.5 5.145 1 23.39 165 ILE A N 1
ATOM 1304 C CA . ILE A 1 165 ? -12.094 54.719 5.145 1 23.39 165 ILE A CA 1
ATOM 1305 C C . ILE A 1 165 ? -11.227 55.938 4.91 1 23.39 165 ILE A C 1
ATOM 1307 O O . ILE A 1 165 ? -10.695 56.531 5.859 1 23.39 165 ILE A O 1
ATOM 1311 N N . ALA A 1 166 ? -10.031 55.688 4.168 1 21.58 166 ALA A N 1
ATOM 1312 C CA . ALA A 1 166 ? -9.336 56.969 4.207 1 21.58 166 ALA A CA 1
ATOM 1313 C C . ALA A 1 166 ? -10.273 58.125 3.828 1 21.58 166 ALA A C 1
ATOM 1315 O O . ALA A 1 166 ? -10.086 59.25 4.27 1 21.58 166 ALA A O 1
ATOM 1316 N N . SER A 1 167 ? -11.008 57.656 2.764 1 20.7 167 SER A N 1
ATOM 1317 C CA . SER A 1 167 ? -11.039 58.812 1.86 1 20.7 167 SER A CA 1
ATOM 1318 C C . SER A 1 167 ? -11.594 60.031 2.555 1 20.7 167 SER A C 1
ATOM 1320 O O . SER A 1 167 ? -12.141 59.938 3.654 1 20.7 167 SER A O 1
ATOM 1322 N N . SER A 1 168 ? -12.359 60.656 1.725 1 21.47 168 SER A N 1
ATOM 1323 C CA . SER A 1 168 ? -12.672 62.031 1.397 1 21.47 168 SER A CA 1
ATOM 1324 C C . SER A 1 168 ? -13.625 62.656 2.416 1 21.47 168 SER A C 1
ATOM 1326 O O . SER A 1 168 ? -14.781 62.25 2.51 1 21.47 168 SER A O 1
ATOM 1328 N N . GLY A 1 169 ? -13.203 62.438 3.744 1 20.41 169 GLY A N 1
ATOM 1329 C CA . GLY A 1 169 ? -14.062 63.188 4.641 1 20.41 169 GLY A CA 1
ATOM 1330 C C . GLY A 1 169 ? -14.43 64.562 4.102 1 20.41 169 GLY A C 1
ATOM 1331 O O . GLY A 1 169 ? -13.555 65.375 3.75 1 20.41 169 GLY A O 1
ATOM 1332 N N . THR A 1 170 ? -15.461 64.625 3.299 1 22.19 170 THR A N 1
ATOM 1333 C CA . THR A 1 170 ? -16.141 65.812 2.797 1 22.19 170 THR A CA 1
ATOM 1334 C C . THR A 1 170 ? -16.203 66.875 3.869 1 22.19 170 THR A C 1
ATOM 1336 O O . THR A 1 170 ? -16.016 68.062 3.578 1 22.19 170 THR A O 1
ATOM 1339 N N . THR A 1 171 ? -16.828 66.438 4.992 1 22.56 171 THR A N 1
ATOM 1340 C CA . THR A 1 171 ? -17.688 67.562 5.461 1 22.56 171 THR A CA 1
ATOM 1341 C C . THR A 1 171 ? -16.859 68.688 6.02 1 22.56 171 THR A C 1
ATOM 1343 O O . THR A 1 171 ? -15.883 68.438 6.738 1 22.56 171 THR A O 1
ATOM 1346 N N . HIS A 1 172 ? -16.859 69.875 5.449 1 22.19 172 HIS A N 1
ATOM 1347 C CA . HIS A 1 172 ? -16.594 71.312 5.727 1 22.19 172 HIS A CA 1
ATOM 1348 C C . HIS A 1 172 ? -16.859 71.625 7.191 1 22.19 172 HIS A C 1
ATOM 1350 O O . HIS A 1 172 ? -16.703 72.812 7.605 1 22.19 172 HIS A O 1
ATOM 1356 N N . GLN A 1 173 ? -17.469 70.688 8.07 1 20.31 173 GLN A N 1
ATOM 1357 C CA . GLN A 1 173 ? -18.062 71.562 9.062 1 20.31 173 GLN A CA 1
ATOM 1358 C C . GLN A 1 173 ? -16.984 72.375 9.766 1 20.31 173 GLN A C 1
ATOM 1360 O O . GLN A 1 173 ? -15.844 71.938 9.914 1 20.31 173 GLN A O 1
ATOM 1365 N N . ASP A 1 174 ? -17.25 73.562 10.289 1 22.58 174 ASP A N 1
ATOM 1366 C CA . ASP A 1 174 ? -16.938 74.812 11 1 22.58 174 ASP A CA 1
ATOM 1367 C C . ASP A 1 174 ? -16.297 74.5 12.352 1 22.58 174 ASP A C 1
ATOM 1369 O O . ASP A 1 174 ? -15.961 75.438 13.086 1 22.58 174 ASP A O 1
ATOM 1373 N N . PHE A 1 175 ? -15.82 73.188 12.75 1 19.72 175 PHE A N 1
ATOM 1374 C CA . PHE A 1 175 ? -15.664 73.375 14.188 1 19.72 175 PHE A CA 1
ATOM 1375 C C . PHE A 1 175 ? -14.719 74.562 14.484 1 19.72 175 PHE A C 1
ATOM 1377 O O . PHE A 1 175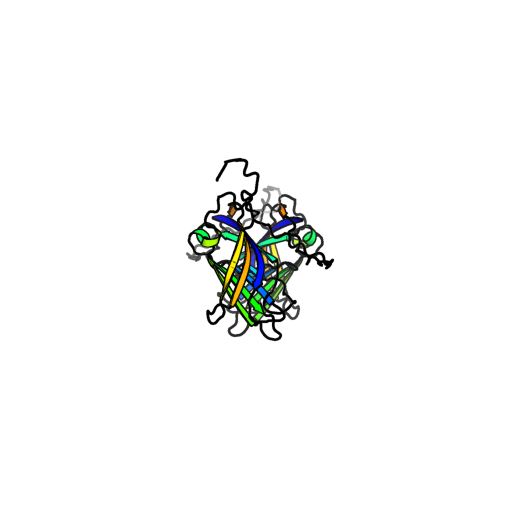 ? -13.688 74.688 13.836 1 19.72 175 PHE A O 1
ATOM 1384 N N . VAL A 1 176 ? -15.07 75.438 15.336 1 24.55 176 VAL A N 1
ATOM 1385 C CA . VAL A 1 176 ? -14.523 76.562 16.078 1 24.55 176 VAL A CA 1
ATOM 1386 C C . VAL A 1 176 ? -13.203 76.188 16.734 1 24.55 176 VAL A C 1
ATOM 1388 O O . VAL A 1 176 ? -13.031 75.062 17.156 1 24.55 176 VAL A O 1
ATOM 1391 N N . MET B 1 1 ? -21.469 -2.16 -1.801 1 83.5 1 MET B N 1
ATOM 1392 C CA . MET B 1 1 ? -21.062 -1.293 -0.693 1 83.5 1 MET B CA 1
ATOM 1393 C C . MET B 1 1 ? -20.719 0.106 -1.192 1 83.5 1 MET B C 1
ATOM 1395 O O . MET B 1 1 ? -20.172 0.261 -2.283 1 83.5 1 MET B O 1
ATOM 1399 N N . GLU B 1 2 ? -21.188 1.16 -0.384 1 90.94 2 GLU B N 1
ATOM 1400 C CA . GLU B 1 2 ? -20.922 2.543 -0.763 1 90.94 2 GLU B CA 1
ATOM 1401 C C . GLU B 1 2 ? -19.516 2.957 -0.363 1 90.94 2 GLU B C 1
ATOM 1403 O O . GLU B 1 2 ? -19.109 2.797 0.793 1 90.94 2 GLU B O 1
ATOM 1408 N N . CYS B 1 3 ? -18.75 3.52 -1.383 1 92.81 3 CYS B N 1
ATOM 1409 C CA . CYS B 1 3 ? -17.344 3.885 -1.157 1 92.81 3 CYS B CA 1
ATOM 1410 C C . CYS B 1 3 ? -17.062 5.285 -1.683 1 92.81 3 CYS B C 1
ATOM 1412 O O . CYS B 1 3 ? -17.875 5.871 -2.391 1 92.81 3 CYS B O 1
ATOM 1414 N N . ARG B 1 4 ? -15.906 5.797 -1.211 1 92.5 4 ARG B N 1
ATOM 1415 C CA . ARG B 1 4 ? -15.367 7.047 -1.733 1 92.5 4 ARG B CA 1
ATOM 1416 C C . ARG B 1 4 ? -13.859 6.949 -1.936 1 92.5 4 ARG B C 1
ATOM 1418 O O . ARG B 1 4 ? -13.164 6.305 -1.15 1 92.5 4 ARG B O 1
ATOM 1425 N N . HIS B 1 5 ? -13.5 7.645 -2.969 1 91.31 5 HIS B N 1
ATOM 1426 C CA . HIS B 1 5 ? -12.062 7.812 -3.129 1 91.31 5 HIS B CA 1
ATOM 1427 C C . HIS B 1 5 ? -11.539 8.953 -2.262 1 91.31 5 HIS B C 1
ATOM 1429 O O . HIS B 1 5 ? -12.164 10.016 -2.189 1 91.31 5 HIS B O 1
ATOM 1435 N N . LEU B 1 6 ? -10.492 8.695 -1.632 1 94.62 6 LEU B N 1
ATOM 1436 C CA . LEU B 1 6 ? -9.766 9.719 -0.892 1 94.62 6 LEU B CA 1
ATOM 1437 C C . LEU B 1 6 ? -8.438 10.047 -1.572 1 94.62 6 LEU B C 1
ATOM 1439 O O . LEU B 1 6 ? -7.566 9.188 -1.687 1 94.62 6 LEU B O 1
ATOM 1443 N N . GLU B 1 7 ? -8.312 11.242 -2.02 1 94.06 7 GLU B N 1
ATOM 1444 C CA . GLU B 1 7 ? -7.043 11.758 -2.506 1 94.06 7 GLU B CA 1
ATOM 1445 C C . GLU B 1 7 ? -6.273 12.469 -1.395 1 94.06 7 GLU B C 1
ATOM 1447 O O . GLU B 1 7 ? -6.707 13.516 -0.905 1 94.06 7 GLU B O 1
ATOM 1452 N N . LEU B 1 8 ? -5.164 11.898 -1.047 1 96.88 8 LEU B N 1
ATOM 1453 C CA . LEU B 1 8 ? -4.32 12.438 0.014 1 96.88 8 LEU B CA 1
ATOM 1454 C C . LEU B 1 8 ? -2.982 12.914 -0.544 1 96.88 8 LEU B C 1
ATOM 1456 O O . LEU B 1 8 ? -2.389 12.25 -1.395 1 96.88 8 LEU B O 1
ATOM 1460 N N . SER B 1 9 ? -2.518 14.086 -0.104 1 96.56 9 SER B N 1
ATOM 1461 C CA . SER B 1 9 ? -1.161 14.523 -0.412 1 96.56 9 SER B CA 1
ATOM 1462 C C . SER B 1 9 ? -0.395 14.883 0.858 1 96.56 9 SER B C 1
ATOM 1464 O O . SER B 1 9 ? -0.752 15.828 1.56 1 96.56 9 SER B O 1
ATOM 1466 N N . LEU B 1 10 ? 0.589 14.094 1.149 1 98 10 LEU B N 1
ATOM 1467 C CA . LEU B 1 10 ? 1.491 14.484 2.227 1 98 10 LEU B CA 1
ATOM 1468 C C . LEU B 1 10 ? 2.451 15.57 1.762 1 98 10 LEU B C 1
ATOM 1470 O O . LEU B 1 10 ? 3.236 15.359 0.833 1 98 10 LEU B O 1
ATOM 1474 N N . ILE B 1 11 ? 2.369 16.672 2.396 1 97.44 11 ILE B N 1
ATOM 1475 C CA . ILE B 1 11 ? 3.092 17.828 1.903 1 97.44 11 ILE B CA 1
ATOM 1476 C C . ILE B 1 11 ? 4.418 17.969 2.646 1 97.44 11 ILE B C 1
ATOM 1478 O O . ILE B 1 11 ? 5.488 17.859 2.041 1 97.44 11 ILE B O 1
ATOM 1482 N N . SER B 1 12 ? 4.355 18.172 3.955 1 98.19 12 SER B N 1
ATOM 1483 C CA . SER B 1 12 ? 5.562 18.438 4.734 1 98.19 12 SER B CA 1
ATOM 1484 C C . SER B 1 12 ? 5.312 18.219 6.223 1 98.19 12 SER B C 1
ATOM 1486 O O . SER B 1 12 ? 4.172 18.031 6.648 1 98.19 12 SER B O 1
ATOM 1488 N N . ALA B 1 13 ? 6.398 18.141 6.93 1 98.38 13 ALA B N 1
ATOM 1489 C CA . ALA B 1 13 ? 6.359 18.203 8.391 1 98.38 13 ALA B CA 1
ATOM 1490 C C . ALA B 1 13 ? 7.332 19.266 8.914 1 98.38 13 ALA B C 1
ATOM 1492 O O . ALA B 1 13 ? 8.219 19.703 8.188 1 98.38 13 ALA B O 1
ATOM 1493 N N . GLU B 1 14 ? 7.047 19.641 10.141 1 97.62 14 GLU B N 1
ATOM 1494 C CA . GLU B 1 14 ? 7.883 20.656 10.781 1 97.62 14 GLU B CA 1
ATOM 1495 C C . GLU B 1 14 ? 8.07 20.359 12.266 1 97.62 14 GLU B C 1
ATOM 1497 O O . GLU B 1 14 ? 7.188 19.781 12.906 1 97.62 14 GLU B O 1
ATOM 1502 N N . GLY B 1 15 ? 9.219 20.75 12.758 1 96.94 15 GLY B N 1
ATOM 1503 C CA . GLY B 1 15 ? 9.477 20.625 14.188 1 96.94 15 GLY B CA 1
ATOM 1504 C C . GLY B 1 15 ? 9.82 19.203 14.602 1 96.94 15 GLY B C 1
ATOM 1505 O O . GLY B 1 15 ? 9.617 18.828 15.758 1 96.94 15 GLY B O 1
ATOM 1506 N N . LEU B 1 16 ? 10.328 18.406 13.703 1 97.56 16 LEU B N 1
ATOM 1507 C CA . LEU B 1 16 ? 10.672 17.031 14.031 1 97.56 16 LEU B CA 1
ATOM 1508 C C . LEU B 1 16 ? 12.07 16.938 14.625 1 97.56 16 LEU B C 1
ATOM 1510 O O . LEU B 1 16 ? 12.852 17.891 14.523 1 97.56 16 LEU B O 1
ATOM 1514 N N . LYS B 1 17 ? 12.219 15.812 15.289 1 96.06 17 LYS B N 1
ATOM 1515 C CA . LYS B 1 17 ? 13.609 15.5 15.578 1 96.06 17 LYS B CA 1
ATOM 1516 C C . LYS B 1 17 ? 14.438 15.406 14.297 1 96.06 17 LYS B C 1
ATOM 1518 O O . LYS B 1 17 ? 13.992 14.828 13.305 1 96.06 17 LYS B O 1
ATOM 1523 N N . LYS B 1 18 ? 15.641 15.938 14.344 1 95.88 18 LYS B N 1
ATOM 1524 C CA . LYS B 1 18 ? 16.469 16.031 13.148 1 95.88 18 LYS B CA 1
ATOM 1525 C C . LYS B 1 18 ? 16.828 14.648 12.625 1 95.88 18 LYS B C 1
ATOM 1527 O O . LYS B 1 18 ? 17.141 13.742 13.406 1 95.88 18 LYS B O 1
ATOM 1532 N N . SER B 1 19 ? 16.766 14.484 11.266 1 95.94 19 SER B N 1
ATOM 1533 C CA . SER B 1 19 ? 17.188 13.281 10.555 1 95.94 19 SER B CA 1
ATOM 1534 C C . SER B 1 19 ? 17.594 13.594 9.125 1 95.94 19 SER B C 1
ATOM 1536 O O . SER B 1 19 ? 17.109 14.555 8.523 1 95.94 19 SER B O 1
ATOM 1538 N N . ASP B 1 20 ? 18.469 12.789 8.547 1 94.25 20 ASP B N 1
ATOM 1539 C CA . ASP B 1 20 ? 19.047 13.086 7.238 1 94.25 20 ASP B CA 1
ATOM 1540 C C . ASP B 1 20 ? 18.094 12.68 6.113 1 94.25 20 ASP B C 1
ATOM 1542 O O . ASP B 1 20 ? 17.984 13.375 5.098 1 94.25 20 ASP B O 1
ATOM 1546 N N . LYS B 1 21 ? 17.578 11.57 6.195 1 97.19 21 LYS B N 1
ATOM 1547 C CA . LYS B 1 21 ? 16.672 11.039 5.184 1 97.19 21 LYS B CA 1
ATOM 1548 C C . LYS B 1 21 ? 15.32 10.672 5.793 1 97.19 21 LYS B C 1
ATOM 1550 O O . LYS B 1 21 ? 15.203 9.656 6.484 1 97.19 21 LYS B O 1
ATOM 1555 N N . VAL B 1 22 ? 14.32 11.531 5.516 1 98.06 22 VAL B N 1
ATOM 1556 C CA . VAL B 1 22 ? 13.039 11.352 6.195 1 98.06 22 VAL B CA 1
ATOM 1557 C C . VAL B 1 22 ? 11.969 10.953 5.184 1 98.06 22 VAL B C 1
ATOM 1559 O O . VAL B 1 22 ? 11.883 11.539 4.098 1 98.06 22 VAL B O 1
ATOM 1562 N N . TYR B 1 23 ? 11.141 9.945 5.48 1 98.19 23 TYR B N 1
ATOM 1563 C CA . TYR B 1 23 ? 9.984 9.562 4.68 1 98.19 23 TYR B CA 1
ATOM 1564 C C . TYR B 1 23 ? 8.766 9.32 5.566 1 98.19 23 TYR B C 1
ATOM 1566 O O . TYR B 1 23 ? 8.875 9.328 6.797 1 98.19 23 TYR B O 1
ATOM 1574 N N . ALA B 1 24 ? 7.637 9.227 4.887 1 98.5 24 ALA B N 1
ATOM 1575 C CA . ALA B 1 24 ? 6.395 8.945 5.598 1 98.5 24 ALA B CA 1
ATOM 1576 C C . ALA B 1 24 ? 5.672 7.746 4.984 1 98.5 24 ALA B C 1
ATOM 1578 O O . ALA B 1 24 ? 5.762 7.516 3.775 1 98.5 24 ALA B O 1
ATOM 1579 N N . VAL B 1 25 ? 5.02 6.996 5.852 1 98.19 25 VAL B N 1
ATOM 1580 C CA . VAL B 1 25 ? 4.148 5.898 5.441 1 98.19 25 VAL B CA 1
ATOM 1581 C C . VAL B 1 25 ? 2.717 6.18 5.891 1 98.19 25 VAL B C 1
ATOM 1583 O O . VAL B 1 25 ? 2.475 6.477 7.062 1 98.19 25 VAL B O 1
ATOM 1586 N N . ALA B 1 26 ? 1.807 6.035 4.938 1 98.62 26 ALA B N 1
ATOM 1587 C CA . ALA B 1 26 ? 0.404 6.297 5.25 1 98.62 26 ALA B CA 1
ATOM 1588 C C . ALA B 1 26 ? -0.466 5.086 4.934 1 98.62 26 ALA B C 1
ATOM 1590 O O . ALA B 1 26 ? -0.26 4.414 3.92 1 98.62 26 ALA B O 1
ATOM 1591 N N . TYR B 1 27 ? -1.445 4.828 5.789 1 97.81 27 TYR B N 1
ATOM 1592 C CA . TYR B 1 27 ? -2.447 3.795 5.539 1 97.81 27 TYR B CA 1
ATOM 1593 C C . TYR B 1 27 ? -3.723 4.074 6.328 1 97.81 27 TYR B C 1
ATOM 1595 O O . TYR B 1 27 ? -3.738 4.934 7.211 1 97.81 27 TYR B O 1
ATOM 1603 N N . ILE B 1 28 ? -4.77 3.414 5.918 1 97 28 ILE B N 1
ATOM 1604 C CA . ILE B 1 28 ? -6.043 3.465 6.633 1 97 28 ILE B CA 1
ATOM 1605 C C . ILE B 1 28 ? -6.242 2.172 7.422 1 97 28 ILE B C 1
ATOM 1607 O O . ILE B 1 28 ? -6.066 1.076 6.883 1 97 28 ILE B O 1
ATOM 1611 N N . SER B 1 29 ? -6.605 2.412 8.68 1 95.69 29 SER B N 1
ATOM 1612 C CA . SER B 1 29 ? -6.836 1.242 9.523 1 95.69 29 SER B CA 1
ATOM 1613 C C . SER B 1 29 ? -7.848 0.293 8.891 1 95.69 29 SER B C 1
ATOM 1615 O O . SER B 1 29 ? -8.734 0.726 8.148 1 95.69 29 SER B O 1
ATOM 1617 N N . GLU B 1 30 ? -7.734 -0.996 9.125 1 88.38 30 GLU B N 1
ATOM 1618 C CA . GLU B 1 30 ? -8.648 -2.051 8.695 1 88.38 30 GLU B CA 1
ATOM 1619 C C . GLU B 1 30 ? -8.586 -2.246 7.18 1 88.38 30 GLU B C 1
ATOM 1621 O O . GLU B 1 30 ? -9.492 -2.838 6.59 1 88.38 30 GLU B O 1
ATOM 1626 N N . THR B 1 31 ? -7.688 -1.593 6.492 1 87.88 31 THR B N 1
ATOM 1627 C CA . THR B 1 31 ? -7.48 -1.79 5.062 1 87.88 31 THR B CA 1
ATOM 1628 C C . THR B 1 31 ? -6.082 -2.334 4.785 1 87.88 31 THR B C 1
ATOM 1630 O O . THR B 1 31 ? -5.211 -2.291 5.66 1 87.88 31 THR B O 1
ATOM 1633 N N . SER B 1 32 ? -5.812 -2.861 3.639 1 88.75 32 SER B N 1
ATOM 1634 C CA . SER B 1 32 ? -4.562 -3.557 3.355 1 88.75 32 SER B CA 1
ATOM 1635 C C . SER B 1 32 ? -3.572 -2.643 2.641 1 88.75 32 SER B C 1
ATOM 1637 O O . SER B 1 32 ? -2.379 -2.943 2.572 1 88.75 32 SER B O 1
ATOM 1639 N N . GLY B 1 33 ? -3.947 -1.54 2.189 1 92.56 33 GLY B N 1
ATOM 1640 C CA . GLY B 1 33 ? -3.096 -0.674 1.391 1 92.56 33 GLY B CA 1
ATOM 1641 C C . GLY B 1 33 ? -2.211 0.23 2.23 1 92.56 33 GLY B C 1
ATOM 1642 O O . GLY B 1 33 ? -2.662 0.795 3.229 1 92.56 33 GLY B O 1
ATOM 1643 N N . ARG B 1 34 ? -0.925 0.311 1.818 1 95.56 34 ARG B N 1
ATOM 1644 C CA . ARG B 1 34 ? 0.025 1.237 2.426 1 95.56 34 ARG B CA 1
ATOM 1645 C C . ARG B 1 34 ? 0.837 1.965 1.36 1 95.56 34 ARG B C 1
ATOM 1647 O O . ARG B 1 34 ? 1.232 1.367 0.357 1 95.56 34 ARG B O 1
ATOM 1654 N N . PHE B 1 35 ? 1.112 3.289 1.664 1 96 35 PHE B N 1
ATOM 1655 C CA . PHE B 1 35 ? 1.864 4.117 0.73 1 96 35 PHE B CA 1
ATOM 1656 C C . PHE B 1 35 ? 3.057 4.77 1.422 1 96 35 PHE B C 1
ATOM 1658 O O . PHE B 1 35 ? 2.947 5.219 2.564 1 96 35 PHE B O 1
ATOM 1665 N N . ARG B 1 36 ? 4.125 4.77 0.716 1 95.75 36 ARG B N 1
ATOM 1666 C CA . ARG B 1 36 ? 5.367 5.355 1.213 1 95.75 36 ARG B CA 1
ATOM 1667 C C . ARG B 1 36 ? 5.82 6.508 0.325 1 95.75 36 ARG B C 1
ATOM 1669 O O . ARG B 1 36 ? 5.805 6.398 -0.902 1 95.75 36 ARG B O 1
ATOM 1676 N N . THR B 1 37 ? 6.23 7.613 0.93 1 96.44 37 THR B N 1
ATOM 1677 C CA . THR B 1 37 ? 6.785 8.727 0.172 1 96.44 37 THR B CA 1
ATOM 1678 C C . THR B 1 37 ? 8.234 8.445 -0.218 1 96.44 37 THR B C 1
ATOM 1680 O O . THR B 1 37 ? 8.906 7.641 0.422 1 96.44 37 THR B O 1
ATOM 1683 N N . PRO B 1 38 ? 8.695 9.195 -1.22 1 94.69 38 PRO B N 1
ATOM 1684 C CA . PRO B 1 38 ? 10.148 9.266 -1.348 1 94.69 38 PRO B CA 1
ATOM 1685 C C . PRO B 1 38 ? 10.82 9.914 -0.136 1 94.69 38 PRO B C 1
ATOM 1687 O O . PRO B 1 38 ? 10.148 10.562 0.668 1 94.69 38 PRO B O 1
ATOM 1690 N N . GLU B 1 39 ? 12.016 9.594 0.019 1 96 39 GLU B N 1
ATOM 1691 C CA . GLU B 1 39 ? 12.766 10.211 1.109 1 96 39 GLU B CA 1
ATOM 1692 C C . GLU B 1 39 ? 13.07 11.672 0.807 1 96 39 GLU B C 1
ATOM 1694 O O . GLU B 1 39 ? 13.43 12.016 -0.322 1 96 39 GLU B O 1
ATOM 1699 N N . ASP B 1 40 ? 12.805 12.5 1.771 1 95.31 40 ASP B N 1
ATOM 1700 C CA . ASP B 1 40 ? 13.367 13.844 1.748 1 95.31 40 ASP B CA 1
ATOM 1701 C C . ASP B 1 40 ? 14.82 13.844 2.227 1 95.31 40 ASP B C 1
ATOM 1703 O O . ASP B 1 40 ? 15.094 13.562 3.395 1 95.31 40 ASP B O 1
ATOM 1707 N N . LYS B 1 41 ? 15.641 14.195 1.337 1 89.94 41 LYS B N 1
ATOM 1708 C CA . LYS B 1 41 ? 17.062 14.055 1.635 1 89.94 41 LYS B CA 1
ATOM 1709 C C . LYS B 1 41 ? 17.688 15.391 2.021 1 89.94 41 LYS B C 1
ATOM 1711 O O . LYS B 1 41 ? 18.906 15.508 2.141 1 89.94 41 LYS B O 1
ATOM 1716 N N . THR B 1 42 ? 16.875 16.406 2.154 1 89.5 42 THR B N 1
ATOM 1717 C CA . THR B 1 42 ? 17.391 17.719 2.52 1 89.5 42 THR B CA 1
ATOM 1718 C C . THR B 1 42 ? 17.906 17.719 3.957 1 89.5 42 THR B C 1
ATOM 1720 O O . THR B 1 42 ? 18.797 18.5 4.301 1 89.5 42 THR B O 1
ATOM 1723 N N . GLY B 1 43 ? 17.422 16.828 4.746 1 85.19 43 GLY B N 1
ATOM 1724 C CA . GLY B 1 43 ? 17.828 16.75 6.141 1 85.19 43 GLY B CA 1
ATOM 1725 C C . GLY B 1 43 ? 17.156 17.797 7.016 1 85.19 43 GLY B C 1
ATOM 1726 O O . GLY B 1 43 ? 16.375 18.625 6.523 1 85.19 43 GLY B O 1
ATOM 1727 N N . GLY B 1 44 ? 17.359 17.562 8.375 1 92.62 44 GLY B N 1
ATOM 1728 C CA . GLY B 1 44 ? 16.812 18.516 9.328 1 92.62 44 GLY B CA 1
ATOM 1729 C C . GLY B 1 44 ? 15.539 18.047 9.984 1 92.62 44 GLY B C 1
ATOM 1730 O O . GLY B 1 44 ? 15.367 16.859 10.25 1 92.62 44 GLY B O 1
ATOM 1731 N N . SER B 1 45 ? 14.727 19.156 10.352 1 96.5 45 SER B N 1
ATOM 1732 C CA . SER B 1 45 ? 13.523 18.875 11.141 1 96.5 45 SER B CA 1
ATOM 1733 C C . SER B 1 45 ? 12.266 19.234 10.359 1 96.5 45 SER B C 1
ATOM 1735 O O . SER B 1 45 ? 11.164 19.219 10.914 1 96.5 45 SER B O 1
ATOM 1737 N N . GLU B 1 46 ? 12.414 19.547 9.055 1 97.38 46 GLU B N 1
ATOM 1738 C CA . GLU B 1 46 ? 11.281 20.016 8.266 1 97.38 46 GLU B CA 1
ATOM 1739 C C . GLU B 1 46 ? 11.25 19.359 6.895 1 97.38 46 GLU B C 1
ATOM 1741 O O . GLU B 1 46 ? 11.266 20.031 5.867 1 97.38 46 GLU B O 1
ATOM 1746 N N . PRO B 1 47 ? 11.047 18.109 6.848 1 97.69 47 PRO B N 1
ATOM 1747 C CA . PRO B 1 47 ? 10.984 17.406 5.559 1 97.69 47 PRO B CA 1
ATOM 1748 C C . PRO B 1 47 ? 9.797 17.859 4.707 1 97.69 47 PRO B C 1
ATOM 1750 O O . PRO B 1 47 ? 8.758 18.234 5.246 1 97.69 47 PRO B O 1
ATOM 1753 N N . THR B 1 48 ? 9.922 17.812 3.402 1 97.81 48 THR B N 1
ATOM 1754 C CA . THR B 1 48 ? 8.891 18.078 2.408 1 97.81 48 THR B CA 1
ATOM 1755 C C . THR B 1 48 ? 8.797 16.938 1.404 1 97.81 48 THR B C 1
ATOM 1757 O O . THR B 1 48 ? 9.82 16.484 0.873 1 97.81 48 THR B O 1
ATOM 1760 N N . TRP B 1 49 ? 7.566 16.5 1.097 1 96.69 49 TRP B N 1
ATOM 1761 C CA . TRP B 1 49 ? 7.41 15.344 0.218 1 96.69 49 TRP B CA 1
ATOM 1762 C C . TRP B 1 49 ? 6.512 15.68 -0.968 1 96.69 49 TRP B C 1
ATOM 1764 O O . TRP B 1 49 ? 6.695 15.148 -2.064 1 96.69 49 TRP B O 1
ATOM 1774 N N . ASN B 1 50 ? 5.477 16.453 -0.722 1 95.12 50 ASN B N 1
ATOM 1775 C CA . ASN B 1 50 ? 4.484 16.75 -1.748 1 95.12 50 ASN B CA 1
ATOM 1776 C C . ASN B 1 50 ? 4.082 15.5 -2.523 1 95.12 50 ASN B C 1
ATOM 1778 O O . ASN B 1 50 ? 4.102 15.492 -3.756 1 95.12 50 ASN B O 1
ATOM 1782 N N . HIS B 1 51 ? 3.688 14.508 -1.816 1 94 51 HIS B N 1
ATOM 1783 C CA . HIS B 1 51 ? 3.467 13.203 -2.426 1 94 51 HIS B CA 1
ATOM 1784 C C . HIS B 1 51 ? 1.994 12.812 -2.375 1 94 51 HIS B C 1
ATOM 1786 O O . HIS B 1 51 ? 1.424 12.664 -1.292 1 94 51 HIS B O 1
ATOM 1792 N N . PRO B 1 52 ? 1.37 12.562 -3.502 1 92.44 52 PRO B N 1
ATOM 1793 C CA . PRO B 1 52 ? -0.039 12.164 -3.533 1 92.44 52 PRO B CA 1
ATOM 1794 C C . PRO B 1 52 ? -0.234 10.664 -3.303 1 92.44 52 PRO B C 1
ATOM 1796 O O . PRO B 1 52 ? 0.627 9.867 -3.67 1 92.44 52 PRO B O 1
ATOM 1799 N N . MET B 1 53 ? -1.345 10.336 -2.746 1 92.31 53 MET B N 1
ATOM 1800 C CA . MET B 1 53 ? -1.776 8.969 -2.461 1 92.31 53 MET B CA 1
ATOM 1801 C C . MET B 1 53 ? -3.291 8.844 -2.576 1 92.31 53 MET B C 1
ATOM 1803 O O . MET B 1 53 ? -4.02 9.805 -2.334 1 92.31 53 MET B O 1
ATOM 1807 N N . HIS B 1 54 ? -3.703 7.652 -2.9 1 88.94 54 HIS B N 1
ATOM 1808 C CA . HIS B 1 54 ? -5.133 7.434 -3.09 1 88.94 54 HIS B CA 1
ATOM 1809 C C . HIS B 1 54 ? -5.617 6.223 -2.303 1 88.94 54 HIS B C 1
ATOM 1811 O O . HIS B 1 54 ? -4.965 5.176 -2.303 1 88.94 54 HIS B O 1
ATOM 1817 N N . PHE B 1 55 ? -6.695 6.48 -1.654 1 93.12 55 PHE B N 1
ATOM 1818 C CA . PHE B 1 55 ? -7.324 5.41 -0.889 1 93.12 55 PHE B CA 1
ATOM 1819 C C . PHE B 1 55 ? -8.797 5.273 -1.256 1 93.12 55 PHE B C 1
ATOM 1821 O O . PHE B 1 55 ? -9.406 6.219 -1.771 1 93.12 55 PHE B O 1
ATOM 1828 N N . THR B 1 56 ? -9.289 4.098 -1.029 1 88.69 56 THR B N 1
ATOM 1829 C CA . THR B 1 56 ? -10.727 3.871 -1.099 1 88.69 56 THR B CA 1
ATOM 1830 C C . THR B 1 56 ? -11.305 3.643 0.295 1 88.69 56 THR B C 1
ATOM 1832 O O . THR B 1 56 ? -10.836 2.768 1.029 1 88.69 56 THR B O 1
ATOM 1835 N N . ILE B 1 57 ? -12.289 4.445 0.507 1 92.56 57 ILE B N 1
ATOM 1836 C CA . ILE B 1 57 ? -12.883 4.414 1.84 1 92.56 57 ILE B CA 1
ATOM 1837 C C . ILE B 1 57 ? -14.297 3.854 1.76 1 92.56 57 ILE B C 1
ATOM 1839 O O . ILE B 1 57 ? -15.094 4.273 0.913 1 92.56 57 ILE B O 1
ATOM 1843 N N . LYS B 1 58 ? -14.578 2.922 2.672 1 92 58 LYS B N 1
ATOM 1844 C CA . LYS B 1 58 ? -15.969 2.529 2.875 1 92 58 LYS B CA 1
ATOM 1845 C C . LYS B 1 58 ? -16.719 3.574 3.695 1 92 58 LYS B C 1
ATOM 1847 O O . LYS B 1 58 ? -16.438 3.76 4.883 1 92 58 LYS B O 1
ATOM 1852 N N . GLU B 1 59 ? -17.672 4.152 3.152 1 89.88 59 GLU B N 1
ATOM 1853 C CA . GLU B 1 59 ? -18.328 5.32 3.734 1 89.88 59 GLU B CA 1
ATOM 1854 C C . GLU B 1 59 ? -18.953 4.984 5.086 1 89.88 59 GLU B C 1
ATOM 1856 O O . GLU B 1 59 ? -18.828 5.754 6.039 1 89.88 59 GLU B O 1
ATOM 1861 N N . ALA B 1 60 ? -19.656 3.889 5.113 1 90.94 60 ALA B N 1
ATOM 1862 C CA . ALA B 1 60 ? -20.328 3.502 6.344 1 90.94 60 ALA B CA 1
ATOM 1863 C C . ALA B 1 60 ? -19.344 3.375 7.5 1 90.94 60 ALA B C 1
ATOM 1865 O O . ALA B 1 60 ? -19.594 3.885 8.594 1 90.94 60 ALA B O 1
ATOM 1866 N N . LEU B 1 61 ? -18.25 2.754 7.289 1 93.12 61 LEU B N 1
ATOM 1867 C CA . LEU B 1 61 ? -17.25 2.557 8.328 1 93.12 61 LEU B CA 1
ATOM 1868 C C . LEU B 1 61 ? -16.625 3.885 8.734 1 93.12 61 LEU B C 1
ATOM 1870 O O . LEU B 1 61 ? -16.375 4.125 9.914 1 93.12 61 LEU B O 1
ATOM 1874 N N . GLY B 1 62 ? -16.359 4.727 7.75 1 93 62 GLY B N 1
ATOM 1875 C CA . GLY B 1 62 ? -15.82 6.047 8.031 1 93 62 GLY B CA 1
ATOM 1876 C C . GLY B 1 62 ? -16.734 6.898 8.891 1 93 62 GLY B C 1
ATOM 1877 O O . GLY B 1 62 ? -16.281 7.492 9.883 1 93 62 GLY B O 1
ATOM 1878 N N . LYS B 1 63 ? -17.938 6.926 8.523 1 92.5 63 LYS B N 1
ATOM 1879 C CA . LYS B 1 63 ? -18.906 7.75 9.234 1 92.5 63 LYS B CA 1
ATOM 1880 C C . LYS B 1 63 ? -19.156 7.223 10.648 1 92.5 63 LYS B C 1
ATOM 1882 O O . LYS B 1 63 ? -19.5 7.984 11.547 1 92.5 63 LYS B O 1
ATOM 1887 N N . GLN B 1 64 ? -18.953 5.957 10.852 1 94.69 64 GLN B N 1
ATOM 1888 C CA . GLN B 1 64 ? -19.156 5.328 12.156 1 94.69 64 GLN B CA 1
ATOM 1889 C C . GLN B 1 64 ? -17.891 5.391 13 1 94.69 64 GLN B C 1
ATOM 1891 O O . GLN B 1 64 ? -17.797 4.73 14.031 1 94.69 64 GLN B O 1
ATOM 1896 N N . ASN B 1 65 ? -16.953 6.133 12.578 1 95.81 65 ASN B N 1
ATOM 1897 C CA . ASN B 1 65 ? -15.703 6.34 13.297 1 95.81 65 ASN B CA 1
ATOM 1898 C C . ASN B 1 65 ? -14.922 5.039 13.461 1 95.81 65 ASN B C 1
ATOM 1900 O O . ASN B 1 65 ? -14.297 4.805 14.492 1 95.81 65 ASN B O 1
ATOM 1904 N N . ARG B 1 66 ? -14.898 4.152 12.453 1 96.56 66 ARG B N 1
ATOM 1905 C CA . ARG B 1 66 ? -14.227 2.859 12.523 1 96.56 66 ARG B CA 1
ATOM 1906 C C . ARG B 1 66 ? -12.953 2.859 11.68 1 96.56 66 ARG B C 1
ATOM 1908 O O . ARG B 1 66 ? -12.25 1.852 11.609 1 96.56 66 ARG B O 1
ATOM 1915 N N . LEU B 1 67 ? -12.734 3.924 11 1 97.31 67 LEU B N 1
ATOM 1916 C CA . LEU B 1 67 ? -11.539 4.047 10.172 1 97.31 67 LEU B CA 1
ATOM 1917 C C . LEU B 1 67 ? -10.664 5.195 10.648 1 97.31 67 LEU B C 1
ATOM 1919 O O . LEU B 1 67 ? -11.172 6.258 11.023 1 97.31 67 LEU B O 1
ATOM 1923 N N . THR B 1 68 ? -9.344 4.91 10.617 1 98.44 68 THR B N 1
ATOM 1924 C CA . THR B 1 68 ? -8.359 5.91 11.016 1 98.44 68 THR B CA 1
ATOM 1925 C C . THR B 1 68 ? -7.242 6.008 9.977 1 98.44 68 THR B C 1
ATOM 1927 O O . THR B 1 68 ? -6.707 4.988 9.539 1 98.44 68 THR B O 1
ATOM 1930 N N . LEU B 1 69 ? -7.008 7.23 9.531 1 98.44 69 LEU B N 1
ATOM 1931 C CA . LEU B 1 69 ? -5.789 7.496 8.773 1 98.44 69 LEU B CA 1
ATOM 1932 C C . LEU B 1 69 ? -4.574 7.527 9.695 1 98.44 69 LEU B C 1
ATOM 1934 O O . LEU B 1 69 ? -4.543 8.289 10.664 1 98.44 69 LEU B O 1
ATOM 1938 N N . VAL B 1 70 ? -3.625 6.738 9.383 1 98.69 70 VAL B N 1
ATOM 1939 C CA . VAL B 1 70 ? -2.389 6.707 10.164 1 98.69 70 VAL B CA 1
ATOM 1940 C C . VAL B 1 70 ? -1.212 7.109 9.273 1 98.69 70 VAL B C 1
ATOM 1942 O O . VAL B 1 70 ? -1.053 6.586 8.172 1 98.69 70 VAL B O 1
ATOM 1945 N N . VAL B 1 71 ? -0.428 8.055 9.711 1 98.81 71 VAL B N 1
ATOM 1946 C CA . VAL B 1 71 ? 0.8 8.461 9.031 1 98.81 71 VAL B CA 1
ATOM 1947 C C . VAL B 1 71 ? 1.987 8.312 9.984 1 98.81 71 VAL B C 1
ATOM 1949 O O . VAL B 1 71 ? 2.049 8.984 11.016 1 98.81 71 VAL B O 1
ATOM 1952 N N . LYS B 1 72 ? 2.869 7.438 9.617 1 98.56 72 LYS B N 1
ATOM 1953 C CA . LYS B 1 72 ? 4.117 7.277 10.359 1 98.56 72 LYS B CA 1
ATOM 1954 C C . LYS B 1 72 ? 5.266 8.008 9.672 1 98.56 72 LYS B C 1
ATOM 1956 O O . LYS B 1 72 ? 5.465 7.855 8.461 1 98.56 72 LYS B O 1
ATOM 1961 N N . ILE B 1 73 ? 5.969 8.758 10.43 1 98.62 73 ILE B N 1
ATOM 1962 C CA . ILE B 1 73 ? 7.133 9.461 9.906 1 98.62 73 ILE B CA 1
ATOM 1963 C C . ILE B 1 73 ? 8.414 8.797 10.414 1 98.62 73 ILE B C 1
ATOM 1965 O O . ILE B 1 73 ? 8.562 8.578 11.617 1 98.62 73 ILE B O 1
ATOM 1969 N N . LYS B 1 74 ? 9.273 8.555 9.477 1 98.19 74 LYS B N 1
ATOM 1970 C CA . LYS B 1 74 ? 10.469 7.773 9.805 1 98.19 74 LYS B CA 1
ATOM 1971 C C . LYS B 1 74 ? 11.727 8.43 9.234 1 98.19 74 LYS B C 1
ATOM 1973 O O . LYS B 1 74 ? 11.68 9.078 8.195 1 98.19 74 LYS B O 1
ATOM 1978 N N . GLY B 1 75 ? 12.781 8.297 9.961 1 97.69 75 GLY B N 1
ATOM 1979 C CA . GLY B 1 75 ? 14.102 8.586 9.438 1 97.69 75 GLY B CA 1
ATOM 1980 C C . GLY B 1 75 ? 14.852 7.348 8.984 1 97.69 75 GLY B C 1
ATOM 1981 O O . GLY B 1 75 ? 15.102 6.438 9.781 1 97.69 75 GLY B O 1
ATOM 1982 N N . ALA B 1 76 ? 15.188 7.352 7.691 1 96.25 76 ALA B N 1
ATOM 1983 C CA . ALA B 1 76 ? 15.938 6.207 7.18 1 96.25 76 ALA B CA 1
ATOM 1984 C C . ALA B 1 76 ? 17.344 6.148 7.781 1 96.25 76 ALA B C 1
ATOM 1986 O O . ALA B 1 76 ? 18.047 7.152 7.801 1 96.25 76 ALA B O 1
ATOM 1987 N N . GLY B 1 77 ? 17.609 4.91 8.273 1 92.94 77 GLY B N 1
ATOM 1988 C CA . GLY B 1 77 ? 18.938 4.703 8.836 1 92.94 77 GLY B CA 1
ATOM 1989 C C . GLY B 1 77 ? 19.688 3.545 8.195 1 92.94 77 GLY B C 1
ATOM 1990 O O . GLY B 1 77 ? 19.109 2.799 7.398 1 92.94 77 GLY B O 1
ATOM 1991 N N . MET B 1 78 ? 20.922 3.453 8.555 1 91.69 78 MET B N 1
ATOM 1992 C CA . MET B 1 78 ? 21.797 2.438 7.969 1 91.69 78 MET B CA 1
ATOM 1993 C C . MET B 1 78 ? 21.328 1.036 8.336 1 91.69 78 MET B C 1
ATOM 1995 O O . MET B 1 78 ? 21.297 0.143 7.488 1 91.69 78 MET B O 1
ATOM 1999 N N . PHE B 1 79 ? 20.953 0.884 9.609 1 88.31 79 PHE B N 1
ATOM 2000 C CA . PHE B 1 79 ? 20.609 -0.456 10.078 1 88.31 79 PHE B CA 1
ATOM 2001 C C . PHE B 1 79 ? 19.125 -0.583 10.328 1 88.31 79 PHE B C 1
ATOM 2003 O O . PHE B 1 79 ? 18.531 -1.647 10.109 1 88.31 79 PHE B O 1
ATOM 2010 N N . PHE B 1 80 ? 18.578 0.509 10.945 1 91.38 80 PHE B N 1
ATOM 2011 C CA . PHE B 1 80 ? 17.156 0.524 11.234 1 91.38 80 PHE B CA 1
ATOM 2012 C C . PHE B 1 80 ? 16.578 1.919 11.023 1 91.38 80 PHE B C 1
ATOM 2014 O O . PHE B 1 80 ? 17.281 2.916 11.133 1 91.38 80 PHE B O 1
ATOM 2021 N N . ASP B 1 81 ? 15.367 2.002 10.758 1 95.44 81 ASP B N 1
ATOM 2022 C CA . ASP B 1 81 ? 14.695 3.289 10.641 1 95.44 81 ASP B CA 1
ATOM 2023 C C . ASP B 1 81 ? 14.367 3.869 12.016 1 95.44 81 ASP B C 1
ATOM 2025 O O . ASP B 1 81 ? 13.969 3.141 12.922 1 95.44 81 ASP B O 1
ATOM 2029 N N . LYS B 1 82 ? 14.562 5.113 12.117 1 95.38 82 LYS B N 1
ATOM 2030 C CA . LYS B 1 82 ? 14.172 5.84 13.32 1 95.38 82 LYS B CA 1
ATOM 2031 C C . LYS B 1 82 ? 12.703 6.242 13.266 1 95.38 82 LYS B C 1
ATOM 2033 O O . LYS B 1 82 ? 12.211 6.703 12.227 1 95.38 82 LYS B O 1
ATOM 2038 N N . ASN B 1 83 ? 12.039 6 14.375 1 96.94 83 ASN B N 1
ATOM 2039 C CA . ASN B 1 83 ? 10.68 6.512 14.5 1 96.94 83 ASN B CA 1
ATOM 2040 C C . ASN B 1 83 ? 10.664 7.98 14.906 1 96.94 83 ASN B C 1
ATOM 2042 O O . ASN B 1 83 ? 11.078 8.328 16.016 1 96.94 83 ASN B O 1
ATOM 2046 N N . LEU B 1 84 ? 10.172 8.82 14.031 1 97.5 84 LEU B N 1
ATOM 2047 C CA . LEU B 1 84 ? 10.18 10.25 14.305 1 97.5 84 LEU B CA 1
ATOM 2048 C C . LEU B 1 84 ? 8.82 10.719 14.812 1 97.5 84 LEU B C 1
ATOM 2050 O O . LEU B 1 84 ? 8.695 11.82 15.344 1 97.5 84 LEU B O 1
ATOM 2054 N N . GLY B 1 85 ? 7.785 9.898 14.594 1 98.12 85 GLY B N 1
ATOM 2055 C CA . GLY B 1 85 ? 6.469 10.242 15.117 1 98.12 85 GLY B CA 1
ATOM 2056 C C . GLY B 1 85 ? 5.332 9.672 14.289 1 98.12 85 GLY B C 1
ATOM 2057 O O . GLY B 1 85 ? 5.566 8.992 13.289 1 98.12 85 GLY B O 1
ATOM 2058 N N . GLU B 1 86 ? 4.121 9.977 14.812 1 98.31 86 GLU B N 1
ATOM 2059 C CA . GLU B 1 86 ? 2.922 9.406 14.203 1 98.31 86 GLU B CA 1
ATOM 2060 C C . GLU B 1 86 ? 1.74 10.367 14.312 1 98.31 86 GLU B C 1
ATOM 2062 O O . GLU B 1 86 ? 1.622 11.109 15.289 1 98.31 86 GLU B O 1
ATOM 2067 N N . VAL B 1 87 ? 0.976 10.383 13.273 1 98.56 87 VAL B N 1
ATOM 2068 C CA . VAL B 1 87 ? -0.286 11.109 13.266 1 98.56 87 VAL B CA 1
ATOM 2069 C C . VAL B 1 87 ? -1.444 10.148 13.031 1 98.56 87 VAL B C 1
ATOM 2071 O O . VAL B 1 87 ? -1.376 9.289 12.141 1 98.56 87 VAL B O 1
ATOM 2074 N N . ARG B 1 88 ? -2.445 10.266 13.828 1 98.12 88 ARG B N 1
ATOM 2075 C CA . ARG B 1 88 ? -3.678 9.5 13.672 1 98.12 88 ARG B CA 1
ATOM 2076 C C . ARG B 1 88 ? -4.887 10.422 13.555 1 98.12 88 ARG B C 1
ATOM 2078 O O . ARG B 1 88 ? -5.117 11.266 14.422 1 98.12 88 ARG B O 1
ATOM 2085 N N . VAL B 1 89 ? -5.574 10.289 12.477 1 98.25 89 VAL B N 1
ATOM 2086 C CA . VAL B 1 89 ? -6.738 11.133 12.219 1 98.25 89 VAL B CA 1
ATOM 2087 C C . VAL B 1 89 ? -7.957 10.258 11.938 1 98.25 89 VAL B C 1
ATOM 2089 O O . VAL B 1 89 ? -8 9.539 10.93 1 98.25 89 VAL B O 1
ATOM 2092 N N . PRO B 1 90 ? -8.969 10.289 12.836 1 98.12 90 PRO B N 1
ATOM 2093 C CA . PRO B 1 90 ? -10.203 9.594 12.469 1 98.12 90 PRO B CA 1
ATOM 2094 C C . PRO B 1 90 ? -10.773 10.055 11.133 1 98.12 90 PRO B C 1
ATOM 2096 O O . PRO B 1 90 ? -10.914 11.258 10.906 1 98.12 90 PRO B O 1
ATOM 2099 N N . ILE B 1 91 ? -11.133 9.133 10.32 1 97.5 91 ILE B N 1
ATOM 2100 C CA . ILE B 1 91 ? -11.664 9.453 9 1 97.5 91 ILE B CA 1
ATOM 2101 C C . ILE B 1 91 ? -12.953 10.266 9.156 1 97.5 91 ILE B C 1
ATOM 2103 O O . ILE B 1 91 ? -13.25 11.133 8.328 1 97.5 91 ILE B O 1
ATOM 2107 N N . LYS B 1 92 ? -13.664 10.023 10.188 1 96.81 92 LYS B N 1
ATOM 2108 C CA . LYS B 1 92 ? -14.898 10.75 10.461 1 96.81 92 LYS B CA 1
ATOM 2109 C C . LYS B 1 92 ? -14.664 12.258 10.469 1 96.81 92 LYS B C 1
ATOM 2111 O O . LYS B 1 92 ? -15.516 13.031 10.031 1 96.81 92 LYS B O 1
ATOM 2116 N N . GLU B 1 93 ? -13.523 12.656 10.977 1 96.31 93 GLU B N 1
ATOM 2117 C CA . GLU B 1 93 ? -13.18 14.078 11.055 1 96.31 93 GLU B CA 1
ATOM 2118 C C . GLU B 1 93 ? -12.961 14.664 9.664 1 96.31 93 GLU B C 1
ATOM 2120 O O . GLU B 1 93 ? -13.203 15.852 9.438 1 96.31 93 GLU B O 1
ATOM 2125 N N . LEU B 1 94 ? -12.531 13.867 8.734 1 95.56 94 LEU B N 1
ATOM 2126 C CA . LEU B 1 94 ? -12.203 14.344 7.395 1 95.56 94 LEU B CA 1
ATOM 2127 C C . LEU B 1 94 ? -13.438 14.312 6.496 1 95.56 94 LEU B C 1
ATOM 2129 O O . LEU B 1 94 ? -13.555 15.117 5.566 1 95.56 94 LEU B O 1
ATOM 2133 N N . VAL B 1 95 ? -14.289 13.406 6.797 1 92.75 95 VAL B N 1
ATOM 2134 C CA . VAL B 1 95 ? -15.422 13.203 5.898 1 92.75 95 VAL B CA 1
ATOM 2135 C C . VAL B 1 95 ? -16.625 14.008 6.391 1 92.75 95 VAL B C 1
ATOM 2137 O O . VAL B 1 95 ? -17.641 14.117 5.695 1 92.75 95 VAL B O 1
ATOM 2140 N N . GLU B 1 96 ? -16.516 14.625 7.488 1 87.25 96 GLU B N 1
ATOM 2141 C CA . GLU B 1 96 ? -17.625 15.391 8.031 1 87.25 96 GLU B CA 1
ATOM 2142 C C . GLU B 1 96 ? -18.062 16.5 7.066 1 87.25 96 GLU B C 1
ATOM 2144 O O . GLU B 1 96 ? -17.219 17.281 6.602 1 87.25 96 GLU B O 1
ATOM 2149 N N . GLY B 1 97 ? -19.312 16.531 6.699 1 84.31 97 GLY B N 1
ATOM 2150 C CA . GLY B 1 97 ? -19.891 17.594 5.895 1 84.31 97 GLY B CA 1
ATOM 2151 C C . GLY B 1 97 ? -19.75 17.375 4.402 1 84.31 97 GLY B C 1
ATOM 2152 O O . GLY B 1 97 ? -20.141 18.219 3.598 1 84.31 97 GLY B O 1
ATOM 2153 N N . ILE B 1 98 ? -19.25 16.234 4.055 1 88.62 98 ILE B N 1
ATOM 2154 C CA . ILE B 1 98 ? -19.047 15.984 2.633 1 88.62 98 ILE B CA 1
ATOM 2155 C C . ILE B 1 98 ? -20.375 15.555 1.993 1 88.62 98 ILE B C 1
ATOM 2157 O O . ILE B 1 98 ? -21.109 14.75 2.561 1 88.62 98 ILE B O 1
ATOM 2161 N N . LYS B 1 99 ? -20.688 16.156 0.867 1 90.69 99 LYS B N 1
ATOM 2162 C CA . LYS B 1 99 ? -21.891 15.812 0.124 1 90.69 99 LYS B CA 1
ATOM 2163 C C . LYS B 1 99 ? -21.656 14.586 -0.758 1 90.69 99 LYS B C 1
ATOM 2165 O O . LYS B 1 99 ? -20.531 14.109 -0.879 1 90.69 99 LYS B O 1
ATOM 2170 N N . ASP B 1 100 ? -22.734 14.117 -1.336 1 91.06 100 ASP B N 1
ATOM 2171 C CA . ASP B 1 100 ? -22.656 12.922 -2.16 1 91.06 100 ASP B CA 1
ATOM 2172 C C . ASP B 1 100 ? -21.766 13.141 -3.375 1 91.06 100 ASP B C 1
ATOM 2174 O O . ASP B 1 100 ? -21.125 12.211 -3.863 1 91.06 100 ASP B O 1
ATOM 2178 N N . GLU B 1 101 ? -21.641 14.336 -3.799 1 92.88 101 GLU B N 1
ATOM 2179 C CA . GLU B 1 101 ? -20.859 14.68 -4.984 1 92.88 101 GLU B CA 1
ATOM 2180 C C . GLU B 1 101 ? -19.375 14.766 -4.664 1 92.88 101 GLU B C 1
ATOM 2182 O O . GLU B 1 101 ? -18.547 14.805 -5.57 1 92.88 101 GLU B O 1
ATOM 2187 N N . GLY B 1 102 ? -19.047 14.742 -3.457 1 92.88 102 GLY B N 1
ATOM 2188 C CA . GLY B 1 102 ? -17.656 14.844 -3.057 1 92.88 102 GLY B CA 1
ATOM 2189 C C . GLY B 1 102 ? -17.188 16.281 -2.895 1 92.88 102 GLY B C 1
ATOM 2190 O O . GLY B 1 102 ? -18.016 17.203 -2.789 1 92.88 102 GLY B O 1
ATOM 2191 N N . ASP B 1 103 ? -15.914 16.406 -2.719 1 91.62 103 ASP B N 1
ATOM 2192 C CA . ASP B 1 103 ? -15.305 17.719 -2.531 1 91.62 103 ASP B CA 1
ATOM 2193 C C . ASP B 1 103 ? -14.953 18.359 -3.871 1 91.62 103 ASP B C 1
ATOM 2195 O O . ASP B 1 103 ? -14.5 17.688 -4.789 1 91.62 103 ASP B O 1
ATOM 2199 N N . GLU B 1 104 ? -15.18 19.594 -3.889 1 88.5 104 GLU B N 1
ATOM 2200 C CA . GLU B 1 104 ? -14.789 20.344 -5.086 1 88.5 104 GLU B CA 1
ATOM 2201 C C . GLU B 1 104 ? -13.305 20.703 -5.051 1 88.5 104 GLU B C 1
ATOM 2203 O O . GLU B 1 104 ? -12.641 20.719 -6.09 1 88.5 104 GLU B O 1
ATOM 2208 N N . GLU B 1 105 ? -12.852 21.062 -3.869 1 92.94 105 GLU B N 1
ATOM 2209 C CA . GLU B 1 105 ? -11.477 21.516 -3.713 1 92.94 105 GLU B CA 1
ATOM 2210 C C . GLU B 1 105 ? -10.75 20.719 -2.627 1 92.94 105 GLU B C 1
ATOM 2212 O O . GLU B 1 105 ? -11.383 20.125 -1.755 1 92.94 105 GLU B O 1
ATOM 2217 N N . LYS B 1 106 ? -9.477 20.797 -2.727 1 94.31 106 LYS B N 1
ATOM 2218 C CA . LYS B 1 106 ? -8.648 20.188 -1.688 1 94.31 106 LYS B CA 1
ATOM 2219 C C . LYS B 1 106 ? -8.711 20.984 -0.393 1 94.31 106 LYS B C 1
ATOM 2221 O O . LYS B 1 106 ? -8.758 22.219 -0.424 1 94.31 106 LYS B O 1
ATOM 2226 N N . LYS B 1 107 ? -8.703 20.25 0.696 1 96.31 107 LYS B N 1
ATOM 2227 C CA . LYS B 1 107 ? -8.578 20.859 2.014 1 96.31 107 LYS B CA 1
ATOM 2228 C C . LYS B 1 107 ? -7.176 20.672 2.584 1 96.31 107 LYS B C 1
ATOM 2230 O O . LYS B 1 107 ? -6.586 19.594 2.439 1 96.31 107 LYS B O 1
ATOM 2235 N N . TYR B 1 108 ? -6.617 21.734 3.123 1 96.62 108 TYR B N 1
ATOM 2236 C CA . TYR B 1 108 ? -5.289 21.703 3.727 1 96.62 108 TYR B CA 1
ATOM 2237 C C . TYR B 1 108 ? -5.383 21.719 5.25 1 96.62 108 TYR B C 1
ATOM 2239 O O . TYR B 1 108 ? -6.086 22.562 5.824 1 96.62 108 TYR B O 1
ATOM 2247 N N . VAL B 1 109 ? -4.688 20.766 5.879 1 97.69 109 VAL B N 1
ATOM 2248 C CA . VAL B 1 109 ? -4.797 20.656 7.328 1 97.69 109 VAL B CA 1
ATOM 2249 C C . VAL B 1 109 ? -3.422 20.391 7.934 1 97.69 109 VAL B C 1
ATOM 2251 O O . VAL B 1 109 ? -2.488 20.016 7.223 1 97.69 109 VAL B O 1
ATOM 2254 N N . SER B 1 110 ? -3.283 20.656 9.188 1 98.31 110 SER B N 1
ATOM 2255 C CA . SER B 1 110 ? -2.088 20.406 9.992 1 98.31 110 SER B CA 1
ATOM 2256 C C . SER B 1 110 ? -2.43 19.672 11.281 1 98.31 110 SER B C 1
ATOM 2258 O O . SER B 1 110 ? -3.359 20.047 11.992 1 98.31 110 SER B O 1
ATOM 2260 N N . TYR B 1 111 ? -1.772 18.594 11.531 1 98.31 111 TYR B N 1
ATOM 2261 C CA . TYR B 1 111 ? -1.995 17.828 12.75 1 98.31 111 TYR B CA 1
ATOM 2262 C C . TYR B 1 111 ? -0.701 17.688 13.547 1 98.31 111 TYR B C 1
ATOM 2264 O O . TYR B 1 111 ? 0.386 17.641 12.961 1 98.31 111 TYR B O 1
ATOM 2272 N N . GLU B 1 112 ? -0.877 17.578 14.828 1 98 112 GLU B N 1
ATOM 2273 C CA . GLU B 1 112 ? 0.268 17.375 15.711 1 98 112 GLU B CA 1
ATOM 2274 C C . GLU B 1 112 ? 0.828 15.969 15.586 1 98 112 GLU B C 1
ATOM 2276 O O . GLU B 1 112 ? 0.071 14.992 15.555 1 98 112 GLU B O 1
ATOM 2281 N N . VAL B 1 113 ? 2.123 15.93 15.422 1 98.31 113 VAL B N 1
ATOM 2282 C CA . VAL B 1 113 ? 2.842 14.664 15.406 1 98.31 113 VAL B CA 1
ATOM 2283 C C . VAL B 1 113 ? 3.133 14.211 16.844 1 98.31 113 VAL B C 1
ATOM 2285 O O . VAL B 1 113 ? 3.641 14.992 17.641 1 98.31 113 VAL B O 1
ATOM 2288 N N . LEU B 1 114 ? 2.805 12.961 17.094 1 97.69 114 LEU B N 1
ATOM 2289 C CA . LEU B 1 114 ? 3.088 12.43 18.438 1 97.69 114 LEU B CA 1
ATOM 2290 C C . LEU B 1 114 ? 4.312 11.523 18.406 1 97.69 114 LEU B C 1
ATOM 2292 O O . LEU B 1 114 ? 4.418 10.641 17.547 1 97.69 114 LEU B O 1
ATOM 2296 N N . ARG B 1 115 ? 5.207 11.758 19.344 1 94.88 115 ARG B N 1
ATOM 2297 C CA . ARG B 1 115 ? 6.367 10.891 19.5 1 94.88 115 ARG B CA 1
ATOM 2298 C C . ARG B 1 115 ? 6.004 9.641 20.297 1 94.88 115 ARG B C 1
ATOM 2300 O O . ARG B 1 115 ? 4.875 9.5 20.781 1 94.88 115 ARG B O 1
ATOM 2307 N N . LYS B 1 116 ? 6.93 8.68 20.328 1 89.81 116 LYS B N 1
ATOM 2308 C CA . LYS B 1 116 ? 6.703 7.453 21.094 1 89.81 116 LYS B CA 1
ATOM 2309 C C . LYS B 1 116 ? 6.359 7.766 22.547 1 89.81 116 LYS B C 1
ATOM 2311 O O . LYS B 1 116 ? 5.594 7.039 23.172 1 89.81 116 LYS B O 1
ATOM 2316 N N . SER B 1 117 ? 6.906 8.82 23.031 1 88.88 117 SER B N 1
ATOM 2317 C CA . SER B 1 117 ? 6.656 9.258 24.391 1 88.88 117 SER B CA 1
ATOM 2318 C C . SER B 1 117 ? 5.289 9.922 24.531 1 88.88 117 SER B C 1
ATOM 2320 O O . SER B 1 117 ? 4.867 10.266 25.625 1 88.88 117 SER B O 1
ATOM 2322 N N . LYS B 1 118 ? 4.629 10.078 23.547 1 85.69 118 LYS B N 1
ATOM 2323 C CA . LYS B 1 118 ? 3.34 10.758 23.469 1 85.69 118 LYS B CA 1
ATOM 2324 C C . LYS B 1 118 ? 3.502 12.266 23.688 1 85.69 118 LYS B C 1
ATOM 2326 O O . LYS B 1 118 ? 2.529 12.961 24 1 85.69 118 LYS B O 1
ATOM 2331 N N . LYS B 1 119 ? 4.715 12.734 23.625 1 90.31 119 LYS B N 1
ATOM 2332 C CA . LYS B 1 119 ? 4.98 14.172 23.641 1 90.31 119 LYS B CA 1
ATOM 2333 C C . LYS B 1 119 ? 4.887 14.766 22.234 1 90.31 119 LYS B C 1
ATOM 2335 O O . LYS B 1 119 ? 5.098 14.07 21.25 1 90.31 119 LYS B O 1
ATOM 2340 N N . PRO B 1 120 ? 4.469 16 22.219 1 89.38 120 PRO B N 1
ATOM 2341 C CA . PRO B 1 120 ? 4.41 16.625 20.906 1 89.38 120 PRO B CA 1
ATOM 2342 C C . PRO B 1 120 ? 5.758 16.625 20.188 1 89.38 120 PRO B C 1
ATOM 2344 O O . PRO B 1 120 ? 6.797 16.812 20.812 1 89.38 120 PRO B O 1
ATOM 2347 N N . GLY B 1 121 ? 5.73 16.297 18.891 1 93.12 121 GLY B N 1
ATOM 2348 C CA . GLY B 1 121 ? 6.938 16.188 18.094 1 93.12 121 GLY B CA 1
ATOM 2349 C C . GLY B 1 121 ? 6.859 16.969 16.781 1 93.12 121 GLY B C 1
ATOM 2350 O O . GLY B 1 121 ? 7.391 16.531 15.766 1 93.12 121 GLY B O 1
ATOM 2351 N N . GLY B 1 122 ? 6.07 18.031 16.734 1 97.62 122 GLY B N 1
ATOM 2352 C CA . GLY B 1 122 ? 5.941 18.828 15.516 1 97.62 122 GLY B CA 1
ATOM 2353 C C . GLY B 1 122 ? 4.578 18.703 14.859 1 97.62 122 GLY B C 1
ATOM 2354 O O . GLY B 1 122 ? 3.59 18.391 15.523 1 97.62 122 GLY B O 1
ATOM 2355 N N . PHE B 1 123 ? 4.559 19.125 13.547 1 98.19 123 PHE B N 1
ATOM 2356 C CA . PHE B 1 123 ? 3.293 19.109 12.828 1 98.19 123 PHE B CA 1
ATOM 2357 C C . PHE B 1 123 ? 3.459 18.5 11.445 1 98.19 123 PHE B C 1
ATOM 2359 O O . PHE B 1 123 ? 4.477 18.703 10.781 1 98.19 123 PHE B O 1
ATOM 2366 N N . LEU B 1 124 ? 2.453 17.781 11.047 1 98.62 124 LEU B N 1
ATOM 2367 C CA . LEU B 1 124 ? 2.336 17.266 9.688 1 98.62 124 LEU B CA 1
ATOM 2368 C C . LEU B 1 124 ? 1.321 18.062 8.883 1 98.62 124 LEU B C 1
ATOM 2370 O O . LEU B 1 124 ? 0.212 18.328 9.359 1 98.62 124 LEU B O 1
ATOM 2374 N N . LYS B 1 125 ? 1.729 18.438 7.742 1 98.62 125 LYS B N 1
ATOM 2375 C CA . LYS B 1 125 ? 0.842 19.141 6.816 1 98.62 125 LYS B CA 1
ATOM 2376 C C . LYS B 1 125 ? 0.473 18.25 5.633 1 98.62 125 LYS B C 1
ATOM 2378 O O . LYS B 1 125 ? 1.351 17.703 4.957 1 98.62 125 LYS B O 1
ATOM 2383 N N . PHE B 1 126 ? -0.854 18.125 5.43 1 98.31 126 PHE B N 1
ATOM 2384 C CA . PHE B 1 126 ? -1.295 17.391 4.246 1 98.31 126 PHE B CA 1
ATOM 2385 C C . PHE B 1 126 ? -2.6 17.969 3.707 1 98.31 126 PHE B C 1
ATOM 2387 O O . PHE B 1 126 ? -3.264 18.75 4.387 1 98.31 126 PHE B O 1
ATOM 2394 N N . SER B 1 127 ? -2.834 17.641 2.488 1 98 127 SER B N 1
ATOM 2395 C CA . SER B 1 127 ? -4.113 17.984 1.877 1 98 127 SER B CA 1
ATOM 2396 C C . SER B 1 127 ? -4.902 16.719 1.515 1 98 127 SER B C 1
ATOM 2398 O O . SER B 1 127 ? -4.34 15.633 1.428 1 98 127 SER B O 1
ATOM 2400 N N . TYR B 1 128 ? -6.234 16.906 1.401 1 97.25 128 TYR B N 1
ATOM 2401 C CA . TYR B 1 128 ? -7.07 15.766 1.053 1 97.25 128 TYR B CA 1
ATOM 2402 C C . TYR B 1 128 ? -8.328 16.219 0.31 1 97.25 128 TYR B C 1
ATOM 2404 O O . TYR B 1 128 ? -8.719 17.375 0.393 1 97.25 128 TYR B O 1
ATOM 2412 N N . ARG B 1 129 ? -8.898 15.273 -0.422 1 95.31 129 ARG B N 1
ATOM 2413 C CA . ARG B 1 129 ? -10.148 15.453 -1.146 1 95.31 129 ARG B CA 1
ATOM 2414 C C . ARG B 1 129 ? -10.883 14.125 -1.297 1 95.31 129 ARG B C 1
ATOM 2416 O O . ARG B 1 129 ? -10.281 13.109 -1.656 1 95.31 129 ARG B O 1
ATOM 2423 N N . PHE B 1 130 ? -12.172 14.234 -0.983 1 95.56 130 PHE B N 1
ATOM 2424 C CA . PHE B 1 130 ? -13 13.055 -1.209 1 95.56 130 PHE B CA 1
ATOM 2425 C C . PHE B 1 130 ? -13.75 13.164 -2.533 1 95.56 130 PHE B C 1
ATOM 2427 O O . PHE B 1 130 ? -14.336 14.211 -2.836 1 95.56 130 PHE B O 1
ATOM 2434 N N . GLY B 1 131 ? -13.719 12.078 -3.279 1 93.62 131 GLY B N 1
ATOM 2435 C CA . GLY B 1 131 ? -14.5 12.008 -4.504 1 93.62 131 GLY B CA 1
ATOM 2436 C C . GLY B 1 131 ? -15.953 11.656 -4.262 1 93.62 131 GLY B C 1
ATOM 2437 O O . GLY B 1 131 ? -16.391 11.523 -3.115 1 93.62 131 GLY B O 1
ATOM 2438 N N . PRO B 1 132 ? -16.734 11.625 -5.367 1 93.06 132 PRO B N 1
ATOM 2439 C CA . PRO B 1 132 ? -18.141 11.242 -5.262 1 93.06 132 PRO B CA 1
ATOM 2440 C C . PRO B 1 132 ? -18.328 9.82 -4.75 1 93.06 132 PRO B C 1
ATOM 2442 O O . PRO B 1 132 ? -17.406 9 -4.852 1 93.06 132 PRO B O 1
ATOM 2445 N N . LYS B 1 133 ? -19.547 9.617 -4.211 1 91.31 133 LYS B N 1
ATOM 2446 C CA . LYS B 1 133 ? -19.891 8.258 -3.803 1 91.31 133 LYS B CA 1
ATOM 2447 C C . LYS B 1 133 ? -20.016 7.332 -5.012 1 91.31 133 LYS B C 1
ATOM 2449 O O . LYS B 1 133 ? -20.469 7.758 -6.078 1 91.31 133 LYS B O 1
ATOM 2454 N N . PHE B 1 134 ? -19.516 6.043 -4.777 1 87.69 134 PHE B N 1
ATOM 2455 C CA . PHE B 1 134 ? -19.719 5.031 -5.801 1 87.69 134 PHE B CA 1
ATOM 2456 C C . PHE B 1 134 ? -19.953 3.664 -5.172 1 87.69 134 PHE B C 1
ATOM 2458 O O . PHE B 1 134 ? -19.656 3.457 -3.994 1 87.69 134 PHE B O 1
ATOM 2465 N N . LEU B 1 135 ? -20.625 2.801 -5.895 1 86.06 135 LEU B N 1
ATOM 2466 C CA . LEU B 1 135 ? -20.906 1.451 -5.414 1 86.06 135 LEU B CA 1
ATOM 2467 C C . LEU B 1 135 ? -19.828 0.477 -5.867 1 86.06 135 LEU B C 1
ATOM 2469 O O . LEU B 1 135 ? -19.422 0.491 -7.031 1 86.06 135 LEU B O 1
ATOM 2473 N N . LYS B 1 136 ? -19.156 -0.169 -4.883 1 78.44 136 LYS B N 1
ATOM 2474 C CA . LYS B 1 136 ? -18.25 -1.266 -5.184 1 78.44 136 LYS B CA 1
ATOM 2475 C C . LYS B 1 136 ? -18.891 -2.617 -4.91 1 78.44 136 LYS B C 1
ATOM 2477 O O . LYS B 1 136 ? -19.547 -2.803 -3.877 1 78.44 136 LYS B O 1
ATOM 2482 N N . PRO B 1 137 ? -18.844 -3.469 -5.953 1 68.5 137 PRO B N 1
ATOM 2483 C CA . PRO B 1 137 ? -19.422 -4.789 -5.676 1 68.5 137 PRO B CA 1
ATOM 2484 C C . PRO B 1 137 ? -18.766 -5.473 -4.48 1 68.5 137 PRO B C 1
ATOM 2486 O O . PRO B 1 137 ? -17.547 -5.359 -4.285 1 68.5 137 PRO B O 1
ATOM 2489 N N . ALA B 1 138 ? -19.547 -5.84 -3.451 1 56.94 138 ALA B N 1
ATOM 2490 C CA . ALA B 1 138 ? -19.094 -6.531 -2.248 1 56.94 138 ALA B CA 1
ATOM 2491 C C . ALA B 1 138 ? -18.375 -7.828 -2.602 1 56.94 138 ALA B C 1
ATOM 2493 O O . ALA B 1 138 ? -18.844 -8.602 -3.438 1 56.94 138 ALA B O 1
ATOM 2494 N N . TYR B 1 139 ? -17.172 -7.754 -2.844 1 49.34 139 TYR B N 1
ATOM 2495 C CA . TYR B 1 139 ? -16.594 -9.086 -2.975 1 49.34 139 TYR B CA 1
ATOM 2496 C C . TYR B 1 139 ? -16.766 -9.891 -1.688 1 49.34 139 TYR B C 1
ATOM 2498 O O . TYR B 1 139 ? -16.594 -9.352 -0.59 1 49.34 139 TYR B O 1
ATOM 2506 N N . ARG B 1 140 ? -17.75 -10.617 -1.425 1 44 140 ARG B N 1
ATOM 2507 C CA . ARG B 1 140 ? -17.891 -11.531 -0.291 1 44 140 ARG B CA 1
ATOM 2508 C C . ARG B 1 140 ? -16.547 -12.125 0.108 1 44 140 ARG B C 1
ATOM 2510 O O . ARG B 1 140 ? -15.82 -12.648 -0.737 1 44 140 ARG B O 1
ATOM 2517 N N . GLU B 1 141 ? -15.867 -11.438 1.115 1 42.03 141 GLU B N 1
ATOM 2518 C CA . GLU B 1 141 ? -14.797 -12.188 1.77 1 42.03 141 GLU B CA 1
ATOM 2519 C C . GLU B 1 141 ? -15.047 -13.688 1.691 1 42.03 141 GLU B C 1
ATOM 2521 O O . GLU B 1 141 ? -16.109 -14.172 2.088 1 42.03 141 GLU B O 1
ATOM 2526 N N . VAL B 1 142 ? -14.719 -14.32 0.754 1 35.66 142 VAL B N 1
ATOM 2527 C CA . VAL B 1 142 ? -14.898 -15.773 0.771 1 35.66 142 VAL B CA 1
ATOM 2528 C C . VAL B 1 142 ? -14.828 -16.281 2.209 1 35.66 142 VAL B C 1
ATOM 2530 O O . VAL B 1 142 ? -13.797 -16.156 2.873 1 35.66 142 VAL B O 1
ATOM 2533 N N . THR B 1 143 ? -15.75 -16.047 3.125 1 31.81 143 THR B N 1
ATOM 2534 C CA . THR B 1 143 ? -15.836 -16.953 4.262 1 31.81 143 THR B CA 1
ATOM 2535 C C . THR B 1 143 ? -15.461 -18.375 3.848 1 31.81 143 THR B C 1
ATOM 2537 O O . THR B 1 143 ? -15.906 -18.859 2.807 1 31.81 143 THR B O 1
ATOM 2540 N N . ALA B 1 144 ? -14.414 -18.953 4.371 1 31.53 144 ALA B N 1
ATOM 2541 C CA . ALA B 1 144 ? -14.227 -20.406 4.359 1 31.53 144 ALA B CA 1
ATOM 2542 C C . ALA B 1 144 ? -15.57 -21.125 4.504 1 31.53 144 ALA B C 1
ATOM 2544 O O . ALA B 1 144 ? -16.328 -20.859 5.434 1 31.53 144 ALA B O 1
ATOM 2545 N N . TYR B 1 145 ? -16.297 -21.531 3.523 1 30.16 145 TYR B N 1
ATOM 2546 C CA . TYR B 1 145 ? -17.297 -22.594 3.527 1 30.16 145 TYR B CA 1
ATOM 2547 C C . TYR B 1 145 ? -16.938 -23.672 4.539 1 30.16 145 TYR B C 1
ATOM 2549 O O . TYR B 1 145 ? -15.836 -24.219 4.512 1 30.16 145 TYR B O 1
ATOM 2557 N N . THR B 1 146 ? -17.281 -23.531 5.746 1 30.31 146 THR B N 1
ATOM 2558 C CA . THR B 1 146 ? -17.438 -24.75 6.531 1 30.31 146 THR B CA 1
ATOM 2559 C C . THR B 1 146 ? -18.141 -25.828 5.719 1 30.31 146 THR B C 1
ATOM 2561 O O . THR B 1 146 ? -19.297 -25.641 5.32 1 30.31 146 THR B O 1
ATOM 2564 N N . ASP B 1 147 ? -17.5 -26.484 4.742 1 28.69 147 ASP B N 1
ATOM 2565 C CA . ASP B 1 147 ? -17.969 -27.781 4.27 1 28.69 147 ASP B CA 1
ATOM 2566 C C . ASP B 1 147 ? -18.484 -28.641 5.426 1 28.69 147 ASP B C 1
ATOM 2568 O O . ASP B 1 147 ? -17.719 -29.016 6.32 1 28.69 147 ASP B O 1
ATOM 2572 N N . SER B 1 148 ? -19.656 -28.375 5.891 1 28.53 148 SER B N 1
ATOM 2573 C CA . SER B 1 148 ? -20.375 -29.547 6.387 1 28.53 148 SER B CA 1
ATOM 2574 C C . SER B 1 148 ? -20.422 -30.656 5.34 1 28.53 148 SER B C 1
ATOM 2576 O O . SER B 1 148 ? -21.047 -30.5 4.289 1 28.53 148 SER B O 1
ATOM 2578 N N . TYR B 1 149 ? -19.344 -31.406 4.996 1 25.3 149 TYR B N 1
ATOM 2579 C CA . TYR B 1 149 ? -19.391 -32.812 4.57 1 25.3 149 TYR B CA 1
ATOM 2580 C C . TYR B 1 149 ? -20.453 -33.562 5.344 1 25.3 149 TYR B C 1
ATOM 2582 O O . TYR B 1 149 ? -20.281 -33.875 6.527 1 25.3 149 TYR B O 1
ATOM 2590 N N . GLY B 1 150 ? -21.75 -33.25 5.215 1 26.97 150 GLY B N 1
ATOM 2591 C CA . GLY B 1 150 ? -22.5 -34.5 4.988 1 26.97 150 GLY B CA 1
ATOM 2592 C C . GLY B 1 150 ? -21.984 -35.281 3.814 1 26.97 150 GLY B C 1
ATOM 2593 O O . GLY B 1 150 ? -21.328 -34.75 2.92 1 26.97 150 GLY B O 1
ATOM 2594 N N . PHE B 1 151 ? -21.797 -36.844 3.637 1 26.44 151 PHE B N 1
ATOM 2595 C CA . PHE B 1 151 ? -21.406 -37.938 2.781 1 26.44 151 PHE B CA 1
ATOM 2596 C C . PHE B 1 151 ? -22 -37.781 1.389 1 26.44 151 PHE B C 1
ATOM 2598 O O . PHE B 1 151 ? -21.453 -38.312 0.412 1 26.44 151 PHE B O 1
ATOM 2605 N N . GLY B 1 152 ? -23.156 -37.406 0.923 1 26.2 152 GLY B N 1
ATOM 2606 C CA . GLY B 1 152 ? -23.391 -38 -0.387 1 26.2 152 GLY B CA 1
ATOM 2607 C C . GLY B 1 152 ? -22.5 -37.406 -1.471 1 26.2 152 GLY B C 1
ATOM 2608 O O . GLY B 1 152 ? -22.078 -36.25 -1.372 1 26.2 152 GLY B O 1
ATOM 2609 N N . THR B 1 153 ? -21.75 -38.156 -2.527 1 26.36 153 THR B N 1
ATOM 2610 C CA . THR B 1 153 ? -20.719 -38.125 -3.555 1 26.36 153 THR B CA 1
ATOM 2611 C C . THR B 1 153 ? -20.984 -37.031 -4.562 1 26.36 153 THR B C 1
ATOM 2613 O O . THR B 1 153 ? -20.094 -36.625 -5.301 1 26.36 153 THR B O 1
ATOM 2616 N N . GLY B 1 154 ? -22.156 -36.469 -4.906 1 24.3 154 GLY B N 1
ATOM 2617 C CA . GLY B 1 154 ? -22.406 -36.25 -6.324 1 24.3 154 GLY B CA 1
ATOM 2618 C C . GLY B 1 154 ? -21.828 -34.969 -6.852 1 24.3 154 GLY B C 1
ATOM 2619 O O . GLY B 1 154 ? -22.172 -34.531 -7.949 1 24.3 154 GLY B O 1
ATOM 2620 N N . PHE B 1 155 ? -21.125 -34.156 -6.258 1 23.11 155 PHE B N 1
ATOM 2621 C CA . PHE B 1 155 ? -20.984 -32.875 -6.973 1 23.11 155 PHE B CA 1
ATOM 2622 C C . PHE B 1 155 ? -20.406 -33.125 -8.367 1 23.11 155 PHE B C 1
ATOM 2624 O O . PHE B 1 155 ? -19.594 -34.031 -8.57 1 23.11 155 PHE B O 1
ATOM 2631 N N . VAL B 1 156 ? -21.047 -32.531 -9.375 1 22.81 156 VAL B N 1
ATOM 2632 C CA . VAL B 1 156 ? -21.281 -32.344 -10.797 1 22.81 156 VAL B CA 1
ATOM 2633 C C . VAL B 1 156 ? -20.016 -31.828 -11.477 1 22.81 156 VAL B C 1
ATOM 2635 O O . VAL B 1 156 ? -19.469 -30.797 -11.094 1 22.81 156 VAL B O 1
ATOM 2638 N N . VAL B 1 157 ? -19.062 -32.781 -11.773 1 23.44 157 VAL B N 1
ATOM 2639 C CA . VAL B 1 157 ? -18 -32.625 -12.75 1 23.44 157 VAL B CA 1
ATOM 2640 C C . VAL B 1 157 ? -18.547 -32.031 -14.047 1 23.44 157 VAL B C 1
ATOM 2642 O O . VAL B 1 157 ? -19.625 -32.438 -14.508 1 23.44 157 VAL B O 1
ATOM 2645 N N . GLY B 1 158 ? -18.359 -30.719 -14.344 1 21.47 158 GLY B N 1
ATOM 2646 C CA . GLY B 1 158 ? -18.703 -30.141 -15.625 1 21.47 158 GLY B CA 1
ATOM 2647 C C . GLY B 1 158 ? -18.438 -31.062 -16.797 1 21.47 158 GLY B C 1
ATOM 2648 O O . GLY B 1 158 ? -17.297 -31.516 -16.984 1 21.47 158 GLY B O 1
ATOM 2649 N N . MET B 1 159 ? -19.438 -32 -17.031 1 22.56 159 MET B N 1
ATOM 2650 C CA . MET B 1 159 ? -19.609 -32.906 -18.188 1 22.56 159 MET B CA 1
ATOM 2651 C C . MET B 1 159 ? -19.516 -32.125 -19.484 1 22.56 159 MET B C 1
ATOM 2653 O O . MET B 1 159 ? -20.297 -31.188 -19.703 1 22.56 159 MET B O 1
ATOM 2657 N N . VAL B 1 160 ? -18.328 -31.703 -19.891 1 20.64 160 VAL B N 1
ATOM 2658 C CA . VAL B 1 160 ? -18.219 -31.391 -21.312 1 20.64 160 VAL B CA 1
ATOM 2659 C C . VAL B 1 160 ? -18.812 -32.531 -22.125 1 20.64 160 VAL B C 1
ATOM 2661 O O . VAL B 1 160 ? -18.281 -33.656 -22.125 1 20.64 160 VAL B O 1
ATOM 2664 N N . VAL B 1 161 ? -20.094 -32.938 -21.812 1 21.95 161 VAL B N 1
ATOM 2665 C CA . VAL B 1 161 ? -20.672 -34 -22.609 1 21.95 161 VAL B CA 1
ATOM 2666 C C . VAL B 1 161 ? -20.672 -33.625 -24.078 1 21.95 161 VAL B C 1
ATOM 2668 O O . VAL B 1 161 ? -21.312 -32.656 -24.484 1 21.95 161 VAL B O 1
ATOM 2671 N N . GLY B 1 162 ? -19.438 -33.656 -24.656 1 18.5 162 GLY B N 1
ATOM 2672 C CA . GLY B 1 162 ? -19.438 -33.781 -26.109 1 18.5 162 GLY B CA 1
ATOM 2673 C C . GLY B 1 162 ? -20.453 -34.75 -26.625 1 18.5 162 GLY B C 1
ATOM 2674 O O . GLY B 1 162 ? -20.656 -35.812 -26.031 1 18.5 162 GLY B O 1
ATOM 2675 N N . ASP B 1 163 ? -21.562 -34.25 -27.25 1 21.52 163 ASP B N 1
ATOM 2676 C CA . ASP B 1 163 ? -22.578 -34.938 -28.062 1 21.52 163 ASP B CA 1
ATOM 2677 C C . ASP B 1 163 ? -21.938 -35.969 -28.969 1 21.52 163 ASP B C 1
ATOM 2679 O O . ASP B 1 163 ? -21.109 -35.625 -29.828 1 21.52 163 ASP B O 1
ATOM 2683 N N . HIS B 1 164 ? -21.438 -37.031 -28.328 1 20.39 164 HIS B N 1
ATOM 2684 C CA . HIS B 1 164 ? -21.266 -38.156 -29.25 1 20.39 164 HIS B CA 1
ATOM 2685 C C . HIS B 1 164 ? -22.531 -38.406 -30.062 1 20.39 164 HIS B C 1
ATOM 2687 O O . HIS B 1 164 ? -23.641 -38.438 -29.5 1 20.39 164 HIS B O 1
ATOM 2693 N N . ILE B 1 165 ? -22.547 -38.219 -31.297 1 19 165 ILE B N 1
ATOM 2694 C CA . ILE B 1 165 ? -23.297 -38.438 -32.531 1 19 165 ILE B CA 1
ATOM 2695 C C . ILE B 1 165 ? -23.812 -39.875 -32.594 1 19 165 ILE B C 1
ATOM 2697 O O . ILE B 1 165 ? -23.156 -40.781 -32.125 1 19 165 ILE B O 1
ATOM 2701 N N . ALA B 1 166 ? -25.188 -40.031 -32.719 1 22.66 166 ALA B N 1
ATOM 2702 C CA . ALA B 1 166 ? -26.125 -41.125 -32.969 1 22.66 166 ALA B CA 1
ATOM 2703 C C . ALA B 1 166 ? -25.641 -42.031 -34.094 1 22.66 166 ALA B C 1
ATOM 2705 O O . ALA B 1 166 ? -26.328 -42.969 -34.469 1 22.66 166 ALA B O 1
ATOM 2706 N N . SER B 1 167 ? -24.344 -41.844 -34.688 1 17.58 167 SER B N 1
ATOM 2707 C CA . SER B 1 167 ? -24.531 -42.531 -35.969 1 17.58 167 SER B CA 1
ATOM 2708 C C . SER B 1 167 ? -24.781 -44.031 -35.781 1 17.58 167 SER B C 1
ATOM 2710 O O . SER B 1 167 ? -24.078 -44.688 -35 1 17.58 167 SER B O 1
ATOM 2712 N N . SER B 1 168 ? -26.094 -44.531 -36.031 1 20.94 168 SER B N 1
ATOM 2713 C CA . SER B 1 168 ? -26.781 -45.75 -36.469 1 20.94 168 SER B CA 1
ATOM 2714 C C . SER B 1 168 ? -25.922 -46.531 -37.469 1 20.94 168 SER B C 1
ATOM 2716 O O . SER B 1 168 ? -26.391 -47.5 -38.062 1 20.94 168 SER B O 1
ATOM 2718 N N . GLY B 1 169 ? -24.656 -46.344 -37.781 1 18.3 169 GLY B N 1
ATOM 2719 C CA . GLY B 1 169 ? -24.531 -47.156 -38.969 1 18.3 169 GLY B CA 1
ATOM 2720 C C . GLY B 1 169 ? -24.75 -48.625 -38.688 1 18.3 169 GLY B C 1
ATOM 2721 O O . GLY B 1 169 ? -24.766 -49.062 -37.531 1 18.3 169 GLY B O 1
ATOM 2722 N N . THR B 1 170 ? -24.438 -49.625 -39.656 1 20.81 170 THR B N 1
ATOM 2723 C CA . THR B 1 170 ? -24.75 -50.812 -40.469 1 20.81 170 THR B CA 1
ATOM 2724 C C . THR B 1 170 ? -24.312 -52.062 -39.75 1 20.81 170 THR B C 1
ATOM 2726 O O . THR B 1 170 ? -25.094 -53 -39.625 1 20.81 170 THR B O 1
ATOM 2729 N N . THR B 1 171 ? -23.016 -52.5 -39.938 1 20.73 171 THR B N 1
ATOM 2730 C CA . THR B 1 171 ? -22.922 -53.812 -40.625 1 20.73 171 THR B CA 1
ATOM 2731 C C . THR B 1 171 ? -23.078 -54.938 -39.625 1 20.73 171 THR B C 1
ATOM 2733 O O . THR B 1 171 ? -22.984 -54.75 -38.406 1 20.73 171 THR B O 1
ATOM 2736 N N . HIS B 1 172 ? -22.109 -55.906 -39.688 1 21.52 172 HIS B N 1
ATOM 2737 C CA . HIS B 1 172 ? -22.156 -57.281 -40.219 1 21.52 172 HIS B CA 1
ATOM 2738 C C . HIS B 1 172 ? -22.234 -58.312 -39.125 1 21.52 172 HIS B C 1
ATOM 2740 O O . HIS B 1 172 ? -23.094 -59.188 -39.156 1 21.52 172 HIS B O 1
ATOM 2746 N N . GLN B 1 173 ? -20.984 -58.594 -38.344 1 21.52 173 GLN B N 1
ATOM 2747 C CA . GLN B 1 173 ? -20.688 -60 -38.469 1 21.52 173 GLN B CA 1
ATOM 2748 C C . GLN B 1 173 ? -21.484 -60.812 -37.438 1 21.52 173 GLN B C 1
ATOM 2750 O O . GLN B 1 173 ? -21.906 -60.281 -36.406 1 21.52 173 GLN B O 1
ATOM 2755 N N . ASP B 1 174 ? -21.391 -62.188 -37.5 1 23.61 174 ASP B N 1
ATOM 2756 C CA . ASP B 1 174 ? -21.922 -63.531 -37.375 1 23.61 174 ASP B CA 1
ATOM 2757 C C . ASP B 1 174 ? -21.984 -63.969 -35.906 1 23.61 174 ASP B C 1
ATOM 2759 O O . ASP B 1 174 ? -21.078 -63.656 -35.125 1 23.61 174 ASP B O 1
ATOM 2763 N N . PHE B 1 175 ? -23.109 -64.438 -35.375 1 24.47 175 PHE B N 1
ATOM 2764 C CA . PHE B 1 175 ? -23.875 -65.062 -34.281 1 24.47 175 PHE B CA 1
ATOM 2765 C C . PHE B 1 175 ? -23.156 -66.25 -33.688 1 24.47 175 PHE B C 1
ATOM 2767 O O . PHE B 1 175 ? -23.562 -66.75 -32.656 1 24.47 175 PHE B O 1
ATOM 2774 N N . VAL B 1 176 ? -21.625 -66.688 -33.969 1 25.02 176 VAL B N 1
ATOM 2775 C CA . VAL B 1 176 ? -21.625 -68.062 -33.406 1 25.02 176 VAL B CA 1
ATOM 2776 C C . VAL B 1 176 ? -21.531 -67.938 -31.875 1 25.02 176 VAL B C 1
ATOM 2778 O O . VAL B 1 176 ? -20.891 -67.062 -31.344 1 25.02 176 VAL B O 1
#

pLDDT: mean 79.26, std 28.62, range [17.58, 98.81]

Radius of gyration: 28.81 Å; Cα contacts (8 Å, |Δi|>4): 726; chains: 2; bounding box: 49×145×65 Å

Secondary structure (DSSP, 8-state):
-EEEEEEEEEEEEESPPP-SSEEEEEEETTS-EEEEPPPB-S-SS--EEEEEEEEEEEHHHHHTT--EEEEEEEE--SSS-EEEEEEEEEHHHHHTT--TT--SS-EEEEEEEEPTTSSEEEEEEEEEEEEEEEEPP-----------------------------S---------/-EEEEEEEEEEEEESPPP-SSEEEEEEETTS-EEEEPPPB-S-SS--EEEEEEEEEEEHHHHHTT--EEEEEEEE--SSS-EEEEEEEEEHHHHHTT--TT--SS-EEEEEEEEPTTSSEEEEEEEEEEEEEEEEPP-------------S-------------------------

Nearest PDB structures (foldseek):
  4icx-assembly2_B  TM=6.852E-01  e=8.526E-06  Homo sapiens
  6flj-assembly1_A  TM=6.807E-01  e=1.060E-05  Homo sapiens
  9b8k-assembly1_A  TM=7.384E-01  e=8.883E-05  Homo sapiens
  5lob-assembly1_B  TM=7.487E-01  e=4.031E-03  Rattus norvegicus
  5cci-assembly1_F-2  TM=7.964E-01  e=1.337E-02  Rattus norvegicus

Organism: Artemisia annua (NCBI:txid35608)

Sequence (352 aa):
MECRHLELSLISAEGLKKSDKVYAVAYISETSGRFRTPEDKTGGSEPTWNHPMHFTIKEALGKQNRLTLVVKIKGAGMFFDKNLGEVRVPIKELVEGIKDEGDEEKKYVSYEVLRKSKKPGGFLKFSYRFGPKFLKPAYREVTAYTDSYGFGTGFVVGMVVGDHIASSGTTHQDFVMECRHLELSLISAEGLKKSDKVYAVAYISETSGRFRTPEDKTGGSEPTWNHPMHFTIKEALGKQNRLTLVVKIKGAGMFFDKNLGEVRVPIKELVEGIKDEGDEEKKYVSYEVLRKSKKPGGFLKFSYRFGPKFLKPAYREVTAYTDSYGFGTGFVVGMVVGDHIASSGTTHQDFV

InterPro domains:
  IPR000008 C2 domain [PF00168] (5-97)
  IPR000008 C2 domain [PS50004] (1-106)
  IPR000008 C2 domain [SM00239] (5-103)
  IPR035892 C2 domain superfamily [G3DSA:2.60.40.150] (4-133)
  IPR035892 C2 domain superfamily [SSF49562] (3-132)
  IPR044750 SRC2/BAP, C2 domain [cd04051] (6-126)

Solvent-accessible surface area (backbone atoms only — not comparable to full-atom values): 19824 Å² total; per-residue (Å²): 78,57,26,27,42,35,43,36,28,47,34,34,36,36,63,32,71,70,36,53,29,33,31,41,37,38,36,41,53,99,54,52,52,35,36,49,49,67,65,20,69,84,37,46,33,52,46,57,58,62,36,75,46,77,44,80,40,52,45,69,45,22,70,66,60,69,25,33,39,36,38,40,34,32,24,65,47,95,87,56,68,41,82,50,25,36,34,78,42,53,36,32,76,72,53,58,88,62,54,69,73,26,51,91,60,75,46,79,50,73,44,66,19,30,27,95,85,66,42,84,28,33,37,39,33,34,34,36,33,41,44,41,64,44,79,43,82,70,68,70,70,73,66,79,74,77,72,75,81,73,77,84,76,79,71,79,64,85,65,79,64,69,76,66,77,70,67,80,76,68,80,75,76,71,84,126,79,57,28,29,42,35,42,35,28,47,34,34,36,35,62,32,71,72,36,54,29,32,31,42,37,38,36,42,53,99,54,52,53,36,34,49,49,67,65,21,67,84,35,47,33,52,47,57,58,65,36,76,45,78,47,78,39,50,45,69,46,24,70,66,60,68,25,33,40,38,38,38,33,31,22,65,47,96,88,54,67,42,82,47,24,36,35,76,44,53,34,32,75,74,51,62,90,62,52,68,72,26,51,91,61,73,45,78,50,74,43,67,18,31,28,96,84,66,42,84,29,33,37,39,33,34,34,36,35,40,43,41,65,43,78,43,83,70,69,70,69,74,67,80,72,76,74,74,77,71,78,86,82,71,83,79,70,86,69,78,68,70,81,78,74,76,82,73,83,78,87,81,89,83,85,125